Protein AF-A0A7W6ET60-F1 (afdb_monomer_lite)

pLDDT: mean 72.58, std 17.93, range [29.95, 94.44]

Radius of gyration: 29.87 Å; chains: 1; bounding box: 92×50×78 Å

Structure (mmCIF, N/CA/C/O backbone):
data_AF-A0A7W6ET60-F1
#
_entry.id   AF-A0A7W6ET60-F1
#
loop_
_atom_site.group_PDB
_atom_site.id
_atom_site.type_symbol
_atom_site.label_atom_id
_atom_site.label_alt_id
_atom_site.label_comp_id
_atom_site.label_asym_id
_atom_site.label_entity_id
_atom_site.label_seq_id
_atom_site.pdbx_PDB_ins_code
_atom_site.Cartn_x
_atom_site.Cartn_y
_atom_site.Cartn_z
_atom_site.occupancy
_atom_site.B_iso_or_equiv
_atom_site.auth_seq_id
_atom_site.auth_comp_id
_atom_site.auth_asym_id
_atom_site.auth_atom_id
_atom_site.pdbx_PDB_model_num
ATOM 1 N N . MET A 1 1 ? -54.920 -13.798 23.761 1.00 33.34 1 MET A N 1
ATOM 2 C CA . MET A 1 1 ? -53.550 -13.380 24.134 1.00 33.34 1 MET A CA 1
ATOM 3 C C . MET A 1 1 ? -52.675 -13.452 22.890 1.00 33.34 1 MET A C 1
ATOM 5 O O . MET A 1 1 ? -52.533 -14.535 22.340 1.00 33.34 1 MET A O 1
ATOM 9 N N . LYS A 1 2 ? -52.188 -12.318 22.373 1.00 33.72 2 LYS A N 1
ATOM 10 C CA . LYS A 1 2 ? -51.235 -12.271 21.251 1.00 33.72 2 LYS A CA 1
ATOM 11 C C . LYS A 1 2 ? -49.949 -11.619 21.756 1.00 33.72 2 LYS A C 1
ATOM 13 O O . LYS A 1 2 ? -50.010 -10.571 22.388 1.00 33.72 2 LYS A O 1
ATOM 18 N N . ASN A 1 3 ? -48.837 -12.309 21.525 1.00 32.47 3 ASN A N 1
ATOM 19 C CA . ASN A 1 3 ? -47.495 -11.999 22.007 1.00 32.47 3 ASN A CA 1
ATOM 20 C C . ASN A 1 3 ? -46.994 -10.638 21.513 1.00 32.47 3 ASN A C 1
ATOM 22 O O . ASN A 1 3 ? -46.926 -10.405 20.308 1.00 32.47 3 ASN A O 1
ATOM 26 N N . THR A 1 4 ? -46.543 -9.799 22.441 1.00 32.28 4 THR A N 1
ATOM 27 C CA . THR A 1 4 ? -45.711 -8.626 22.154 1.00 32.28 4 THR A CA 1
ATOM 28 C C . THR A 1 4 ? -44.251 -9.004 22.416 1.00 32.28 4 THR A C 1
ATOM 30 O O . THR A 1 4 ? -43.925 -9.341 23.556 1.00 32.28 4 THR A O 1
ATOM 33 N N . PRO A 1 5 ? -43.340 -8.970 21.428 1.00 36.00 5 PRO A N 1
ATOM 34 C CA . PRO A 1 5 ? -41.922 -9.132 21.705 1.00 36.00 5 PRO A CA 1
ATOM 35 C C . PRO A 1 5 ? -41.336 -7.794 22.175 1.00 36.00 5 PRO A C 1
ATOM 37 O O . PRO A 1 5 ? -41.114 -6.873 21.392 1.00 36.00 5 PRO A O 1
ATOM 40 N N . ILE A 1 6 ? -41.068 -7.696 23.477 1.00 38.56 6 ILE A N 1
ATOM 41 C CA . ILE A 1 6 ? -40.201 -6.667 24.059 1.00 38.56 6 ILE A CA 1
ATOM 42 C C . ILE A 1 6 ? -38.755 -7.140 23.867 1.00 38.56 6 ILE A C 1
ATOM 44 O O . ILE A 1 6 ? -38.253 -7.930 24.661 1.00 38.56 6 ILE A O 1
ATOM 48 N N . SER A 1 7 ? -38.069 -6.688 22.813 1.00 36.94 7 SER A N 1
ATOM 49 C CA . SER A 1 7 ? -36.603 -6.844 22.722 1.00 36.94 7 SER A CA 1
ATOM 50 C C . SER A 1 7 ? -35.904 -5.816 21.819 1.00 36.94 7 SER A C 1
ATOM 52 O O . SER A 1 7 ? -34.938 -6.146 21.135 1.00 36.94 7 SER A O 1
ATOM 54 N N . VAL A 1 8 ? -36.354 -4.557 21.802 1.00 35.50 8 VAL A N 1
ATOM 55 C CA . VAL A 1 8 ? -35.728 -3.503 20.965 1.00 35.50 8 VAL A CA 1
ATOM 56 C C . VAL A 1 8 ? -34.704 -2.642 21.741 1.00 35.50 8 VAL A C 1
ATOM 58 O O . VAL A 1 8 ? -34.051 -1.777 21.174 1.00 35.50 8 VAL A O 1
ATOM 61 N N . GLY A 1 9 ? -34.476 -2.892 23.036 1.00 31.16 9 GLY A N 1
ATOM 62 C CA . GLY A 1 9 ? -33.685 -1.978 23.879 1.00 31.16 9 GLY A CA 1
ATOM 63 C C . GLY A 1 9 ? -32.167 -2.203 23.960 1.00 31.16 9 GLY A C 1
ATOM 64 O O . GLY A 1 9 ? -31.445 -1.265 24.274 1.00 31.16 9 GLY A O 1
ATOM 65 N N . ILE A 1 10 ? -31.651 -3.411 23.705 1.00 35.69 10 ILE A N 1
ATOM 66 C CA . ILE A 1 10 ? -30.286 -3.769 24.165 1.00 35.69 10 ILE A CA 1
ATOM 67 C C . ILE A 1 10 ? -29.234 -3.713 23.042 1.00 35.69 10 ILE A C 1
ATOM 69 O O . ILE A 1 10 ? -28.067 -3.420 23.298 1.00 35.69 10 ILE A O 1
ATOM 73 N N . PHE A 1 11 ? -29.631 -3.879 21.777 1.00 30.00 11 PHE A N 1
ATOM 74 C CA . PHE A 1 11 ? -28.690 -3.810 20.648 1.00 30.00 11 PHE A CA 1
ATOM 75 C C . PHE A 1 11 ? -28.333 -2.380 20.207 1.00 30.00 11 PHE A C 1
ATOM 77 O O . PHE A 1 11 ? -27.298 -2.175 19.573 1.00 30.00 11 PHE A O 1
ATOM 84 N N . SER A 1 12 ? -29.131 -1.377 20.587 1.00 32.31 12 SER A N 1
ATOM 85 C CA . SER A 1 12 ? -28.867 0.025 20.230 1.00 32.31 12 SER A CA 1
ATOM 86 C C . SER A 1 12 ? -27.775 0.677 21.086 1.00 32.31 12 SER A C 1
ATOM 88 O O . SER A 1 12 ? -27.084 1.569 20.600 1.00 32.31 12 SER A O 1
ATOM 90 N N . ALA A 1 13 ? -27.554 0.211 22.320 1.00 31.27 13 ALA A N 1
ATOM 91 C CA . ALA A 1 13 ? -26.529 0.773 23.206 1.00 31.27 13 ALA A CA 1
ATOM 92 C C . ALA A 1 13 ? -25.104 0.322 22.826 1.00 31.27 13 ALA A C 1
ATOM 94 O O . ALA A 1 13 ? -24.163 1.111 22.890 1.00 31.27 13 ALA A O 1
ATOM 95 N N . ILE A 1 14 ? -24.947 -0.914 22.336 1.00 34.81 14 ILE A N 1
ATOM 96 C CA . ILE A 1 14 ? -23.643 -1.460 21.912 1.00 34.81 14 ILE A CA 1
ATOM 97 C C . ILE A 1 14 ? -23.169 -0.814 20.596 1.00 34.81 14 ILE A C 1
ATOM 99 O O . ILE A 1 14 ? -21.973 -0.656 20.372 1.00 34.81 14 ILE A O 1
ATOM 103 N N . MET A 1 15 ? -24.095 -0.348 19.750 1.00 31.62 15 MET A N 1
ATOM 104 C CA . MET A 1 15 ? -23.768 0.437 18.550 1.00 31.62 15 MET A CA 1
ATOM 105 C C . MET A 1 15 ? -23.512 1.927 18.836 1.00 31.62 15 MET A C 1
ATOM 107 O O . MET A 1 15 ? -22.982 2.630 17.975 1.00 31.62 15 MET A O 1
ATOM 111 N N . GLN A 1 16 ? -23.857 2.431 20.026 1.00 31.62 16 GLN A N 1
ATOM 112 C CA . GLN A 1 16 ? -23.600 3.825 20.407 1.00 31.62 16 GLN A CA 1
ATOM 113 C C . GLN A 1 16 ? -22.235 4.033 21.077 1.00 31.62 16 GLN A C 1
ATOM 115 O O . GLN A 1 16 ? -21.707 5.142 20.999 1.00 31.62 16 GLN A O 1
ATOM 120 N N . SER A 1 17 ? -21.596 2.996 21.632 1.00 29.95 17 SER A N 1
ATOM 121 C CA . SER A 1 17 ? -20.243 3.135 22.200 1.00 29.95 17 SER A CA 1
ATOM 122 C C . SER A 1 17 ? -19.129 3.247 21.148 1.00 29.95 17 SER A C 1
ATOM 124 O O . SER A 1 17 ? -18.005 3.592 21.494 1.00 29.95 17 SER A O 1
ATOM 126 N N . GLU A 1 18 ? -19.415 3.010 19.861 1.00 36.97 18 GLU A N 1
ATOM 127 C CA . GLU A 1 18 ? -18.487 3.335 18.761 1.00 36.97 18 GLU A CA 1
ATOM 128 C C . GLU A 1 18 ? -18.566 4.812 18.319 1.00 36.97 18 GLU A C 1
ATOM 130 O O . GLU A 1 18 ? -17.830 5.223 17.424 1.00 36.97 18 GLU A O 1
ATOM 135 N N . ARG A 1 19 ? -19.438 5.639 18.924 1.00 33.59 19 ARG A N 1
ATOM 136 C CA . ARG A 1 19 ? -19.618 7.056 18.540 1.00 33.59 19 ARG A CA 1
ATOM 137 C C . ARG A 1 19 ? -18.941 8.084 19.447 1.00 33.59 19 ARG A C 1
ATOM 139 O O . ARG A 1 19 ? -18.924 9.257 19.087 1.00 33.59 19 ARG A O 1
ATOM 146 N N . THR A 1 20 ? -18.331 7.687 20.561 1.00 34.41 20 THR A N 1
ATOM 147 C CA . THR A 1 20 ? -17.581 8.600 21.446 1.00 34.41 20 THR A CA 1
ATOM 148 C C . THR A 1 20 ? -16.083 8.341 21.359 1.00 34.41 20 THR A C 1
ATOM 150 O O . THR A 1 20 ? -15.416 7.982 22.322 1.00 34.41 20 THR A O 1
ATOM 153 N N . GLY A 1 21 ? -15.556 8.515 20.161 1.00 35.66 21 GLY A N 1
ATOM 154 C CA . GLY A 1 21 ? -14.141 8.683 19.897 1.00 35.66 21 GLY A CA 1
ATOM 155 C C . GLY A 1 21 ? -14.091 9.502 18.630 1.00 35.66 21 GLY A C 1
ATOM 156 O O . GLY A 1 21 ? -14.635 9.077 17.615 1.00 35.66 21 GLY A O 1
ATOM 157 N N . THR A 1 22 ? -13.550 10.712 18.702 1.00 39.19 22 THR A N 1
ATOM 158 C CA . THR A 1 22 ? -13.312 11.548 17.529 1.00 39.19 22 THR A CA 1
ATOM 159 C C . THR A 1 22 ? -12.656 10.680 16.459 1.00 39.19 22 THR A C 1
ATOM 161 O O . THR A 1 22 ? -11.507 10.258 16.609 1.00 39.19 22 THR A O 1
ATOM 164 N N . ASN A 1 23 ? -13.403 10.339 15.400 1.00 42.34 23 ASN A N 1
ATOM 165 C CA . ASN A 1 23 ? -12.786 9.748 14.223 1.00 42.34 23 ASN A CA 1
ATOM 166 C C . ASN A 1 23 ? -11.679 10.728 13.838 1.00 42.34 23 ASN A C 1
ATOM 168 O O . ASN A 1 23 ? -11.995 11.907 13.643 1.00 42.34 23 ASN A O 1
ATOM 172 N N . PRO A 1 24 ? -10.401 10.307 13.825 1.00 52.28 24 PRO A N 1
ATOM 173 C CA . PRO A 1 24 ? -9.322 11.225 13.523 1.00 52.28 24 PRO A CA 1
ATOM 174 C C . PRO A 1 24 ? -9.647 11.861 12.179 1.00 52.28 24 PRO A C 1
ATOM 176 O O . PRO A 1 24 ? -9.915 11.149 11.204 1.00 52.28 24 PRO A O 1
ATOM 179 N N . THR A 1 25 ? -9.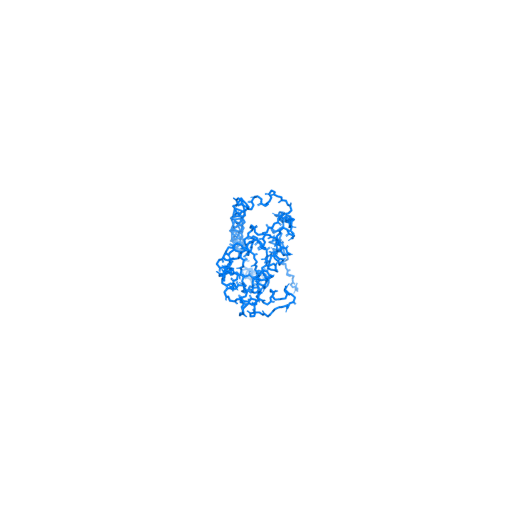705 13.194 12.157 1.00 64.56 25 THR A N 1
ATOM 180 C CA . THR A 1 25 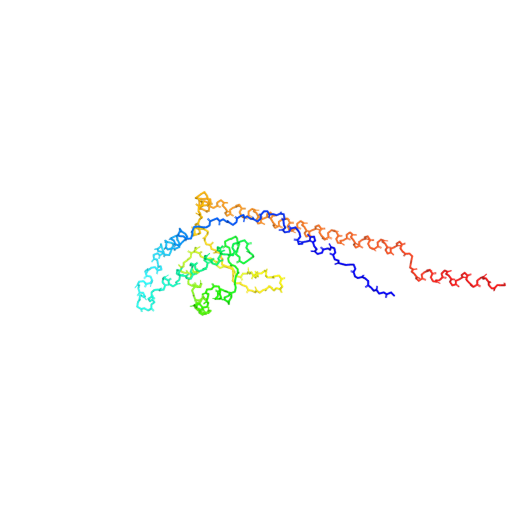? -9.942 13.953 10.933 1.00 64.56 25 THR A CA 1
ATOM 181 C C . THR A 1 25 ? -9.003 13.399 9.877 1.00 64.56 25 THR A C 1
ATOM 183 O O . THR A 1 25 ? -7.799 13.298 10.124 1.00 64.56 25 THR A O 1
ATOM 186 N N . LYS A 1 26 ? -9.559 12.965 8.738 1.00 72.69 26 LYS A N 1
ATOM 187 C CA . LYS A 1 26 ? -8.769 12.360 7.665 1.00 72.69 26 LYS A CA 1
ATOM 188 C C . LYS A 1 26 ? -7.582 13.286 7.377 1.00 72.69 26 LYS A C 1
ATOM 190 O O . LYS A 1 26 ? -7.816 14.447 7.027 1.00 72.69 26 LYS A O 1
ATOM 195 N N . PRO A 1 27 ? -6.339 12.810 7.533 1.00 77.31 27 PRO A N 1
ATOM 196 C CA . PRO A 1 27 ? -5.190 13.668 7.348 1.00 77.31 27 PRO A CA 1
ATOM 197 C C . PRO A 1 27 ? -5.130 14.104 5.882 1.00 77.31 27 PRO A C 1
ATOM 199 O O . PRO A 1 27 ? -5.519 13.374 4.963 1.00 77.31 27 PRO A O 1
ATOM 202 N N . SER A 1 28 ? -4.699 15.343 5.660 1.00 85.44 28 SER A N 1
ATOM 203 C CA . SER A 1 28 ? -4.660 15.916 4.319 1.00 85.44 28 SER A CA 1
ATOM 204 C C . SER A 1 28 ? -3.448 15.366 3.575 1.00 85.44 28 SER A C 1
ATOM 206 O O . SER A 1 28 ? -2.320 15.783 3.830 1.00 85.44 28 SER A O 1
ATOM 208 N N . PHE A 1 29 ? -3.667 14.404 2.679 1.00 88.19 29 PHE A N 1
ATOM 209 C CA . PHE A 1 29 ? -2.605 13.806 1.871 1.00 88.19 29 PHE A CA 1
ATOM 210 C C . PHE A 1 29 ? -2.155 14.743 0.745 1.00 88.19 29 PHE A C 1
ATOM 212 O O . PHE A 1 29 ? -2.963 15.425 0.106 1.00 88.19 29 PHE A O 1
ATOM 219 N N . SER A 1 30 ? -0.853 14.744 0.471 1.00 91.81 30 SER A N 1
ATOM 220 C CA . SER A 1 30 ? -0.269 15.350 -0.719 1.00 91.81 30 SER A CA 1
ATOM 221 C C . SER A 1 30 ? -0.013 14.269 -1.763 1.00 91.81 30 SER A C 1
ATOM 223 O O . SER A 1 30 ? 0.957 13.513 -1.677 1.00 91.81 30 SER A O 1
ATOM 225 N N . MET A 1 31 ? -0.888 14.194 -2.768 1.00 91.38 31 MET A N 1
ATOM 226 C CA . MET A 1 31 ? -0.809 13.168 -3.814 1.00 91.38 31 MET A CA 1
ATOM 227 C C . MET A 1 31 ? 0.489 13.271 -4.620 1.00 91.38 31 MET A C 1
ATOM 229 O O . MET A 1 31 ? 1.135 12.255 -4.861 1.00 91.38 31 MET A O 1
ATOM 233 N N . GLY A 1 32 ? 0.887 14.493 -4.994 1.00 91.19 32 GLY A N 1
ATOM 234 C CA . GLY A 1 32 ? 2.126 14.751 -5.735 1.00 91.19 32 GLY A CA 1
ATOM 235 C C . GLY A 1 32 ? 3.358 14.296 -4.955 1.00 91.19 32 GLY A C 1
ATOM 236 O O . GLY A 1 32 ? 4.071 13.408 -5.415 1.00 91.19 32 GLY A O 1
ATOM 237 N N . LYS A 1 33 ? 3.519 14.792 -3.718 1.00 92.38 33 LYS A N 1
ATOM 238 C CA . LYS A 1 33 ? 4.645 14.417 -2.844 1.00 92.38 33 LYS A CA 1
ATOM 239 C C . LYS A 1 33 ? 4.671 12.909 -2.548 1.00 92.38 33 LYS A C 1
ATOM 241 O O . LYS A 1 33 ? 5.735 12.304 -2.522 1.00 92.38 33 LYS A O 1
ATOM 246 N N . THR A 1 34 ? 3.508 12.274 -2.368 1.00 93.00 34 THR A N 1
ATOM 247 C CA . THR A 1 34 ? 3.416 10.815 -2.148 1.00 93.00 34 THR A CA 1
ATOM 248 C C . THR A 1 34 ? 3.883 10.044 -3.384 1.00 93.00 34 THR A C 1
ATOM 250 O O . THR A 1 34 ? 4.614 9.063 -3.269 1.00 93.00 34 THR A O 1
ATOM 253 N N . LYS A 1 35 ? 3.494 10.486 -4.586 1.00 93.31 35 LYS A N 1
ATOM 254 C CA . LYS A 1 35 ? 3.920 9.864 -5.846 1.00 93.31 35 LYS A CA 1
ATOM 255 C C . LYS A 1 35 ? 5.428 10.015 -6.070 1.00 93.31 35 LYS A C 1
ATOM 257 O O . LYS A 1 35 ? 6.069 9.062 -6.508 1.00 93.31 35 LYS A O 1
ATOM 262 N N . GLU A 1 36 ? 5.985 11.176 -5.740 1.00 92.75 36 GLU A N 1
ATOM 263 C CA . GLU A 1 36 ? 7.429 11.438 -5.774 1.00 92.75 36 GLU A CA 1
ATOM 264 C C . GLU A 1 36 ? 8.181 10.548 -4.782 1.00 92.75 36 GLU A C 1
ATOM 266 O O . GLU A 1 36 ? 9.115 9.857 -5.181 1.00 92.75 36 GLU A O 1
ATOM 271 N N . LYS A 1 37 ? 7.728 10.454 -3.523 1.00 91.31 37 LYS A N 1
ATOM 272 C CA . LYS A 1 37 ? 8.349 9.555 -2.539 1.00 91.31 37 LYS A CA 1
ATOM 273 C C . LYS A 1 37 ? 8.245 8.087 -2.899 1.00 91.31 37 LYS A C 1
ATOM 275 O O . LYS A 1 37 ? 9.201 7.350 -2.676 1.00 91.31 37 LYS A O 1
ATOM 280 N N . LEU A 1 38 ? 7.143 7.664 -3.509 1.00 92.31 38 LEU A N 1
ATOM 281 C CA . LEU A 1 38 ? 7.041 6.320 -4.063 1.00 92.31 38 LEU A CA 1
ATOM 282 C C . LEU A 1 38 ? 8.085 6.095 -5.167 1.00 92.31 38 LEU A C 1
A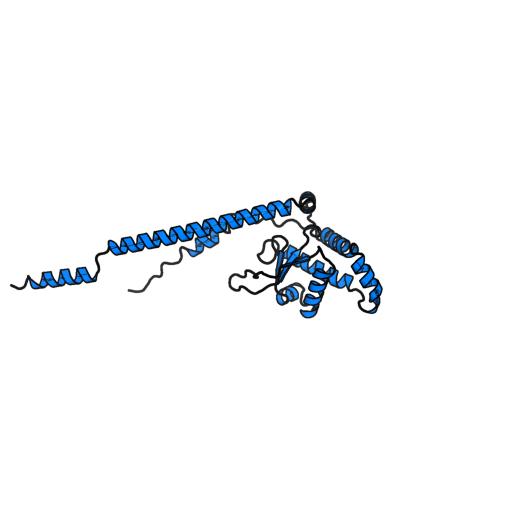TOM 284 O O . LEU A 1 38 ? 8.735 5.055 -5.184 1.00 92.31 38 LEU A O 1
ATOM 288 N N . ALA A 1 39 ? 8.269 7.056 -6.076 1.00 89.94 39 ALA A N 1
ATOM 289 C CA . ALA A 1 39 ? 9.290 6.963 -7.117 1.00 89.94 39 ALA A CA 1
ATOM 290 C C . ALA A 1 39 ? 10.705 6.903 -6.528 1.00 89.94 39 ALA A C 1
ATOM 292 O O . ALA A 1 39 ? 11.489 6.038 -6.913 1.00 89.94 39 ALA A O 1
ATOM 293 N N . GLU A 1 40 ? 11.014 7.760 -5.552 1.00 89.69 40 GLU A N 1
ATOM 294 C CA . GLU A 1 40 ? 12.291 7.723 -4.839 1.00 89.69 40 GLU A CA 1
ATOM 295 C C . GLU A 1 40 ? 12.528 6.370 -4.166 1.00 89.69 40 GLU A C 1
ATOM 297 O O . GLU A 1 40 ? 13.614 5.811 -4.296 1.00 89.69 40 GLU A O 1
ATOM 302 N N . PHE A 1 41 ? 11.524 5.827 -3.469 1.00 88.25 41 PHE A N 1
ATOM 303 C CA . PHE A 1 41 ? 11.626 4.527 -2.806 1.00 88.25 41 PHE A CA 1
ATOM 304 C C . PHE A 1 41 ? 12.027 3.435 -3.801 1.00 88.25 41 PHE A C 1
ATOM 306 O O . PHE A 1 41 ? 12.943 2.654 -3.555 1.00 88.25 41 PHE A O 1
ATOM 313 N N . PHE A 1 42 ? 11.354 3.405 -4.949 1.00 85.56 42 PHE A N 1
ATOM 314 C CA . PHE A 1 42 ? 11.604 2.419 -5.990 1.00 85.56 42 PHE A CA 1
ATOM 315 C C . PHE A 1 42 ? 12.995 2.585 -6.619 1.00 85.56 42 PHE A C 1
ATOM 317 O O . PHE A 1 42 ? 13.669 1.587 -6.871 1.00 85.56 42 PHE A O 1
ATOM 324 N N . MET A 1 43 ? 13.467 3.823 -6.793 1.00 83.56 43 MET A N 1
ATOM 325 C CA . MET A 1 43 ? 14.781 4.126 -7.372 1.00 83.56 43 MET A CA 1
ATOM 326 C C . MET A 1 43 ? 15.968 3.846 -6.440 1.00 83.56 43 MET A C 1
ATOM 328 O O . MET A 1 43 ? 17.075 3.638 -6.938 1.00 83.56 43 MET A O 1
ATOM 332 N N . ARG A 1 44 ? 15.756 3.841 -5.118 1.00 83.12 44 ARG A N 1
ATOM 333 C CA . ARG A 1 44 ? 16.804 3.596 -4.107 1.00 83.12 44 ARG A CA 1
ATOM 334 C C . ARG A 1 44 ? 17.246 2.137 -4.009 1.00 83.12 44 ARG A C 1
ATOM 336 O O . ARG A 1 44 ? 18.292 1.866 -3.435 1.00 83.12 44 ARG A O 1
ATOM 343 N N . ASN A 1 45 ? 16.459 1.197 -4.525 1.00 79.88 45 ASN A N 1
ATOM 344 C CA . ASN A 1 45 ? 16.790 -0.220 -4.440 1.00 79.88 45 ASN A CA 1
ATOM 345 C C . ASN A 1 45 ? 17.718 -0.622 -5.600 1.00 79.88 45 ASN A C 1
ATOM 347 O O . ASN A 1 45 ? 17.251 -1.000 -6.679 1.00 79.88 45 ASN A O 1
ATOM 351 N N . GLU A 1 46 ? 19.029 -0.484 -5.379 1.00 78.69 46 GLU A N 1
ATOM 352 C CA . GLU A 1 46 ? 20.067 -0.772 -6.378 1.00 78.69 46 GLU A CA 1
ATOM 353 C C . GLU A 1 46 ? 20.027 -2.224 -6.861 1.00 78.69 46 GLU A C 1
ATOM 355 O O . GLU A 1 46 ? 20.066 -2.451 -8.066 1.00 78.69 46 GLU A O 1
ATOM 360 N N . GLU A 1 47 ? 19.832 -3.196 -5.965 1.00 78.25 47 GLU A N 1
ATOM 361 C CA . GLU A 1 47 ? 19.747 -4.621 -6.323 1.00 78.25 47 GLU A CA 1
ATOM 362 C C . GLU A 1 47 ? 18.640 -4.890 -7.348 1.00 78.25 47 GLU A C 1
ATOM 364 O O . GLU A 1 47 ? 18.839 -5.575 -8.353 1.00 78.25 47 GLU A O 1
ATOM 369 N N . VAL A 1 48 ? 17.456 -4.315 -7.125 1.00 76.94 48 VAL A N 1
ATOM 370 C CA . VAL A 1 48 ? 16.326 -4.485 -8.042 1.00 76.94 48 VAL A CA 1
ATOM 371 C C . VAL A 1 48 ? 16.561 -3.757 -9.360 1.00 76.94 48 VAL A C 1
ATOM 373 O O . VAL A 1 48 ? 16.117 -4.241 -10.403 1.00 76.94 48 VAL A O 1
ATOM 376 N N . ARG A 1 49 ? 17.240 -2.607 -9.339 1.00 77.31 49 ARG A N 1
ATOM 377 C CA . ARG A 1 49 ? 17.604 -1.887 -10.565 1.00 77.31 49 ARG A CA 1
ATOM 378 C C . ARG A 1 49 ? 18.571 -2.699 -11.413 1.00 77.31 49 ARG A C 1
ATOM 380 O O . ARG A 1 49 ? 18.263 -2.917 -12.580 1.00 77.31 49 ARG A O 1
ATOM 387 N N . THR A 1 50 ? 19.639 -3.219 -10.816 1.00 80.00 50 THR A N 1
ATOM 388 C CA . THR A 1 50 ? 20.602 -4.095 -11.490 1.00 80.00 50 THR A CA 1
ATOM 389 C C . THR A 1 50 ? 19.899 -5.309 -12.092 1.00 80.00 50 THR A C 1
ATOM 391 O O . THR A 1 50 ? 20.026 -5.552 -13.289 1.00 80.00 50 THR A O 1
ATOM 394 N N . LEU A 1 51 ? 19.029 -5.982 -11.327 1.00 78.25 51 LEU A N 1
ATOM 395 C CA . LEU A 1 51 ? 18.241 -7.110 -11.835 1.00 78.25 51 LEU A CA 1
ATOM 396 C C . LEU A 1 51 ? 17.347 -6.717 -13.027 1.00 78.25 51 LEU A C 1
ATOM 398 O O . LEU A 1 51 ? 17.212 -7.476 -13.987 1.00 78.25 51 LEU A O 1
ATOM 402 N N . CYS A 1 52 ? 16.704 -5.547 -12.978 1.00 75.81 52 CYS A N 1
ATOM 403 C CA . CYS A 1 52 ? 15.877 -5.056 -14.084 1.00 75.81 52 CYS A CA 1
ATOM 404 C C . CYS A 1 52 ? 16.709 -4.717 -15.325 1.00 75.81 52 CYS A C 1
ATOM 406 O O . CYS A 1 52 ? 16.239 -4.947 -16.439 1.00 75.81 52 CYS A O 1
ATOM 408 N N . ASP A 1 53 ? 17.901 -4.155 -15.139 1.00 78.88 53 ASP A N 1
ATOM 409 C CA . ASP A 1 53 ? 18.791 -3.753 -16.225 1.00 78.88 53 ASP A CA 1
ATOM 410 C C . ASP A 1 53 ? 19.417 -4.975 -16.913 1.00 78.88 53 ASP A C 1
ATOM 412 O O . ASP A 1 53 ? 19.415 -5.049 -18.144 1.00 78.88 53 ASP A O 1
ATOM 416 N N . GLU A 1 54 ? 19.835 -5.982 -16.142 1.00 82.00 54 GLU A N 1
ATOM 417 C CA . GLU A 1 54 ? 20.325 -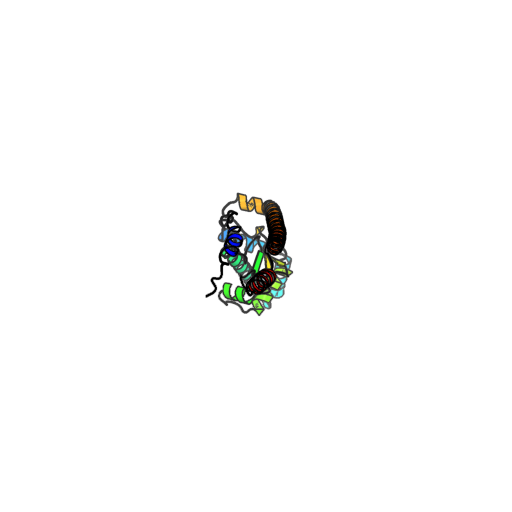7.272 -16.652 1.00 82.00 54 GLU A CA 1
ATOM 418 C C . GLU A 1 54 ? 19.245 -8.020 -17.447 1.00 82.00 54 GLU A C 1
ATOM 420 O O . GLU A 1 54 ? 19.513 -8.575 -18.513 1.00 82.00 54 GLU A O 1
ATOM 425 N N . ASN A 1 55 ? 17.993 -7.973 -16.980 1.00 77.12 55 ASN A N 1
ATOM 426 C CA . ASN A 1 55 ? 16.866 -8.683 -17.593 1.00 77.12 55 ASN A CA 1
ATOM 427 C C . ASN A 1 55 ? 15.986 -7.777 -18.475 1.00 77.12 55 ASN A C 1
ATOM 429 O O . ASN A 1 55 ? 14.827 -8.095 -18.758 1.00 77.12 55 ASN A O 1
ATOM 433 N N . LYS A 1 56 ? 16.518 -6.639 -18.937 1.00 75.44 56 LYS A N 1
ATOM 434 C CA . LYS A 1 56 ? 15.757 -5.593 -19.647 1.00 75.44 56 LYS A CA 1
ATOM 435 C C . LYS A 1 56 ? 15.066 -6.081 -20.924 1.00 75.44 56 LYS A C 1
ATOM 437 O O . LYS A 1 56 ? 14.035 -5.526 -21.304 1.00 75.44 56 LYS A O 1
ATOM 442 N N . LYS A 1 57 ? 15.626 -7.107 -21.576 1.00 75.06 57 LYS A N 1
ATOM 443 C CA . LYS A 1 57 ? 15.047 -7.746 -22.771 1.00 75.06 57 LYS A CA 1
ATOM 444 C C . LYS A 1 57 ? 13.826 -8.609 -22.445 1.00 75.06 57 LYS A C 1
ATOM 446 O O . LYS A 1 57 ? 12.879 -8.616 -23.221 1.00 75.06 57 LYS A O 1
ATOM 451 N N . GLU A 1 58 ? 13.838 -9.299 -21.308 1.00 73.38 58 GLU A N 1
ATOM 452 C CA . GLU A 1 58 ? 12.760 -10.209 -20.900 1.00 73.38 58 GLU A CA 1
ATOM 453 C C . GLU A 1 58 ? 11.632 -9.485 -20.163 1.00 73.38 58 GLU A C 1
ATOM 455 O O . GLU A 1 58 ? 10.457 -9.797 -20.354 1.00 73.38 58 GLU A O 1
ATOM 460 N N . TYR A 1 59 ? 11.970 -8.479 -19.352 1.00 67.88 59 TYR A N 1
ATOM 461 C CA . TYR A 1 59 ? 11.000 -7.754 -18.530 1.00 67.88 59 TYR A CA 1
ATOM 462 C C . TYR A 1 59 ? 11.063 -6.242 -18.761 1.00 67.88 59 TYR A C 1
ATOM 464 O O . TYR A 1 59 ? 11.343 -5.474 -17.828 1.00 67.88 59 TYR A O 1
ATOM 472 N N . PRO A 1 60 ? 10.756 -5.772 -19.984 1.00 67.44 60 PRO A N 1
ATOM 473 C CA . PRO A 1 60 ? 10.708 -4.349 -20.251 1.00 67.44 60 PRO A CA 1
ATOM 474 C C . PRO A 1 60 ? 9.660 -3.710 -19.334 1.00 67.44 60 PRO A C 1
ATOM 476 O O . PRO A 1 60 ? 8.508 -4.136 -19.279 1.00 67.44 60 PRO A O 1
ATOM 479 N N . ARG A 1 61 ? 10.058 -2.659 -18.606 1.00 76.62 61 ARG A N 1
ATOM 480 C CA . ARG A 1 61 ? 9.161 -1.832 -17.773 1.00 76.62 61 ARG A CA 1
ATOM 481 C C . ARG A 1 61 ? 8.578 -2.513 -16.525 1.00 76.62 61 ARG A C 1
ATOM 483 O O . ARG A 1 61 ? 7.634 -1.979 -15.940 1.00 76.62 61 ARG A O 1
ATOM 490 N N . MET A 1 62 ? 9.151 -3.621 -16.047 1.00 80.19 62 MET A N 1
ATOM 491 C CA . MET A 1 62 ? 8.714 -4.252 -14.787 1.00 80.19 62 MET A CA 1
ATOM 492 C C . MET A 1 62 ? 8.657 -3.251 -13.626 1.00 80.19 62 MET A C 1
ATOM 494 O O . MET A 1 62 ? 7.666 -3.204 -12.901 1.00 80.19 62 MET A O 1
ATOM 498 N N . HIS A 1 63 ? 9.679 -2.403 -13.508 1.00 80.94 63 HIS A N 1
ATOM 499 C CA . HIS A 1 63 ? 9.757 -1.363 -12.486 1.00 80.94 63 HIS A CA 1
ATOM 500 C C . HIS A 1 63 ? 8.545 -0.415 -12.515 1.00 80.94 63 HIS A C 1
ATOM 502 O O . HIS A 1 63 ? 7.906 -0.182 -11.493 1.00 80.94 63 HIS A O 1
ATOM 508 N N . GLN A 1 64 ? 8.167 0.057 -13.706 1.00 85.31 64 GLN A N 1
ATOM 509 C CA . GLN A 1 64 ? 7.041 0.976 -13.909 1.00 85.31 64 GLN A CA 1
ATOM 510 C C . GLN A 1 64 ? 5.701 0.304 -13.583 1.00 85.31 64 GLN A C 1
ATOM 512 O O . GLN A 1 64 ? 4.827 0.913 -12.969 1.00 85.31 64 GLN A O 1
ATOM 517 N N . SER A 1 65 ? 5.547 -0.970 -13.953 1.00 87.56 65 SER A N 1
ATOM 518 C CA . SER A 1 65 ? 4.340 -1.751 -13.664 1.00 87.56 65 SER A CA 1
ATOM 519 C C . SER A 1 65 ? 4.148 -1.994 -12.158 1.00 87.56 65 SER A C 1
ATOM 521 O O . SER A 1 65 ? 3.053 -1.805 -11.612 1.00 87.56 65 SER A O 1
ATOM 523 N N . LEU A 1 66 ? 5.229 -2.344 -11.452 1.00 89.50 66 LEU A N 1
ATOM 524 C CA . LEU A 1 66 ? 5.213 -2.525 -10.000 1.00 89.50 66 LEU A CA 1
ATOM 525 C C . LEU A 1 66 ? 4.984 -1.199 -9.271 1.00 89.50 66 LEU A C 1
ATOM 527 O O . LEU A 1 66 ? 4.178 -1.156 -8.344 1.00 89.50 66 LEU A O 1
ATOM 531 N N . GLN A 1 67 ? 5.608 -0.112 -9.729 1.00 90.38 67 GLN A N 1
ATOM 532 C CA . GLN A 1 67 ? 5.388 1.228 -9.184 1.00 90.38 67 GLN A CA 1
ATOM 533 C C . GLN A 1 67 ? 3.936 1.685 -9.378 1.00 90.38 67 GLN A C 1
ATOM 535 O O . GLN A 1 67 ? 3.334 2.218 -8.449 1.00 90.38 67 GLN A O 1
ATOM 540 N N . SER A 1 68 ? 3.336 1.427 -10.545 1.00 90.50 68 SER A N 1
ATOM 541 C CA . SER A 1 68 ? 1.914 1.697 -10.795 1.00 90.50 68 SER A CA 1
ATOM 542 C C . SER A 1 68 ? 1.016 0.924 -9.825 1.00 90.50 68 SER A C 1
ATOM 544 O O . SER A 1 68 ? 0.118 1.496 -9.210 1.00 90.50 68 SER A O 1
ATOM 546 N N . THR A 1 69 ? 1.312 -0.361 -9.606 1.00 91.75 69 THR A N 1
ATOM 547 C CA . THR A 1 69 ? 0.578 -1.193 -8.636 1.00 91.75 69 THR A CA 1
ATOM 548 C C . THR A 1 69 ? 0.730 -0.652 -7.212 1.00 91.75 69 THR A C 1
ATOM 550 O O . THR A 1 69 ? -0.251 -0.553 -6.477 1.00 91.75 69 THR A O 1
ATOM 553 N N . GLY A 1 70 ? 1.947 -0.256 -6.827 1.00 92.56 70 GLY A N 1
ATOM 554 C CA . GLY A 1 70 ? 2.226 0.391 -5.547 1.00 92.56 70 GLY A CA 1
ATOM 555 C C . GLY A 1 70 ? 1.433 1.686 -5.375 1.00 92.56 70 GLY A C 1
ATOM 556 O O . GLY A 1 70 ? 0.787 1.879 -4.349 1.00 92.56 70 GLY A O 1
ATOM 557 N N . TRP A 1 71 ? 1.386 2.530 -6.407 1.00 94.44 71 TRP A N 1
ATOM 558 C CA . TRP A 1 71 ? 0.589 3.754 -6.402 1.00 94.44 71 TRP A CA 1
ATOM 559 C C . TRP A 1 71 ? -0.901 3.463 -6.220 1.00 94.44 71 TRP A C 1
ATOM 561 O O . TRP A 1 71 ? -1.551 4.091 -5.389 1.00 94.44 71 TRP A O 1
ATOM 571 N N . GLN A 1 72 ? -1.446 2.479 -6.937 1.00 92.94 72 GLN A N 1
ATOM 572 C CA . GLN A 1 72 ? -2.850 2.091 -6.803 1.00 92.94 72 GLN A CA 1
ATOM 573 C C . GLN A 1 72 ? -3.180 1.548 -5.400 1.00 92.94 72 GLN A C 1
ATOM 575 O O . GLN A 1 72 ? -4.262 1.827 -4.879 1.00 92.94 72 GLN A O 1
ATOM 580 N N . LEU A 1 73 ? -2.248 0.846 -4.744 1.00 93.44 73 LEU A N 1
ATOM 581 C CA . LEU A 1 73 ? -2.391 0.447 -3.338 1.00 93.44 73 LEU A CA 1
ATOM 582 C C . LEU A 1 73 ? -2.441 1.666 -2.403 1.00 93.44 73 LEU A C 1
ATOM 584 O O . LEU A 1 73 ? -3.331 1.743 -1.554 1.00 93.44 73 LEU A O 1
ATOM 588 N N . LEU A 1 74 ? -1.546 2.643 -2.584 1.00 94.19 74 LEU A N 1
ATOM 589 C CA . LEU A 1 74 ? -1.562 3.884 -1.798 1.00 94.19 74 LEU A CA 1
ATOM 590 C C . LEU A 1 74 ? -2.857 4.677 -2.024 1.00 94.19 74 LEU A C 1
ATOM 592 O O . LEU A 1 74 ? -3.470 5.143 -1.065 1.00 94.19 74 LEU A O 1
ATOM 596 N N . MET A 1 75 ? -3.318 4.779 -3.274 1.00 92.50 75 MET A N 1
ATOM 597 C CA . MET A 1 75 ? -4.605 5.388 -3.624 1.00 92.50 75 MET A CA 1
ATOM 598 C C . MET A 1 75 ? -5.763 4.699 -2.908 1.00 92.50 75 MET A C 1
ATOM 600 O O . MET A 1 75 ? -6.609 5.369 -2.315 1.00 92.50 75 MET A O 1
ATOM 604 N N . TYR A 1 76 ? -5.797 3.363 -2.932 1.00 92.00 76 TYR A N 1
ATOM 605 C CA . TYR A 1 76 ? -6.820 2.593 -2.235 1.00 92.00 76 TYR A CA 1
ATOM 606 C C . TYR A 1 76 ? -6.833 2.916 -0.738 1.00 92.00 76 TYR A C 1
ATOM 608 O O . TYR A 1 76 ? -7.901 3.168 -0.174 1.00 92.00 76 TYR A O 1
ATOM 616 N N . TYR A 1 77 ? -5.655 2.949 -0.114 1.00 91.94 77 TYR A N 1
ATOM 617 C CA . TYR A 1 77 ? -5.506 3.270 1.299 1.00 91.94 77 TYR A CA 1
ATOM 618 C C . TYR A 1 77 ? -5.991 4.688 1.625 1.00 91.94 77 TYR A C 1
ATOM 620 O O . TYR A 1 77 ? -6.865 4.860 2.470 1.00 91.94 77 TYR A O 1
ATOM 628 N N . MET A 1 78 ? -5.508 5.701 0.902 1.00 91.00 78 MET A N 1
ATOM 629 C CA . MET A 1 78 ? -5.896 7.101 1.112 1.00 91.00 78 MET A CA 1
ATOM 630 C C . MET A 1 78 ? -7.396 7.336 0.879 1.00 91.00 78 MET A C 1
ATOM 632 O O . MET A 1 78 ? -8.023 8.123 1.593 1.00 91.00 78 MET A O 1
ATOM 636 N N . ASN A 1 79 ? -8.009 6.651 -0.089 1.00 89.88 79 ASN A N 1
ATOM 637 C CA . ASN A 1 79 ? -9.442 6.770 -0.380 1.00 89.88 79 ASN A CA 1
ATOM 638 C C . ASN A 1 79 ? -10.326 6.084 0.668 1.00 89.88 79 ASN A C 1
ATOM 640 O O . ASN A 1 79 ? -11.476 6.483 0.859 1.00 89.88 79 ASN A O 1
ATOM 644 N N . ASN A 1 80 ? -9.799 5.077 1.363 1.00 88.56 80 ASN A N 1
ATOM 645 C CA . ASN A 1 80 ? -10.527 4.317 2.376 1.00 88.56 80 ASN A CA 1
ATOM 646 C C . ASN A 1 80 ? -10.044 4.584 3.804 1.00 88.56 80 ASN A C 1
ATOM 648 O O . ASN A 1 80 ? -10.471 3.875 4.710 1.00 88.56 80 ASN A O 1
ATOM 652 N N . TRP A 1 81 ? -9.207 5.604 4.009 1.00 86.44 81 TRP A N 1
ATOM 653 C CA . TRP A 1 81 ? -8.654 5.948 5.315 1.00 86.44 81 TRP A CA 1
ATOM 654 C C . TRP A 1 81 ? -9.733 6.004 6.401 1.00 86.44 81 TRP A C 1
ATOM 656 O O . TRP A 1 81 ? -10.775 6.642 6.229 1.00 86.44 81 TRP A O 1
ATOM 666 N N . GLY A 1 82 ? -9.460 5.347 7.526 1.00 79.12 82 GLY A N 1
ATOM 667 C CA . GLY A 1 82 ? -10.345 5.293 8.688 1.00 79.12 82 GLY A CA 1
ATOM 668 C C . GLY A 1 82 ? -11.441 4.230 8.584 1.00 79.12 82 GLY A C 1
ATOM 669 O O . GLY A 1 82 ? -12.106 3.947 9.577 1.00 79.12 82 GLY A O 1
ATOM 670 N N . LYS A 1 83 ? -11.622 3.588 7.423 1.00 83.88 83 LYS A N 1
ATOM 671 C CA . LYS A 1 83 ? -12.518 2.433 7.292 1.00 83.88 83 LYS A CA 1
ATOM 672 C C . LYS A 1 83 ? -11.835 1.169 7.809 1.00 83.88 83 LYS A C 1
ATOM 674 O O . LYS A 1 83 ? -10.610 1.067 7.851 1.00 83.88 83 LYS A O 1
ATOM 679 N N . SER A 1 84 ? -12.626 0.143 8.116 1.00 80.81 84 SER A N 1
ATOM 680 C CA . SER A 1 84 ? -12.110 -1.180 8.504 1.00 80.81 84 SER A CA 1
ATOM 681 C C . SER A 1 84 ? -11.161 -1.794 7.466 1.00 80.81 84 SER A C 1
ATOM 683 O O . SER A 1 84 ? -10.280 -2.571 7.829 1.00 80.81 84 SER A O 1
ATOM 685 N N . THR A 1 85 ? -11.305 -1.417 6.192 1.00 83.81 85 THR A N 1
ATOM 686 C CA . THR A 1 85 ? -10.482 -1.896 5.077 1.00 83.81 85 THR A CA 1
ATOM 687 C C . THR A 1 85 ? -9.168 -1.133 4.885 1.00 83.81 85 THR A C 1
ATOM 689 O O . THR A 1 85 ? -8.301 -1.624 4.162 1.00 83.81 85 THR A O 1
ATOM 692 N N . ALA A 1 86 ? -9.003 0.043 5.500 1.00 86.94 86 ALA A N 1
ATOM 693 C CA . ALA A 1 86 ? -7.787 0.851 5.421 1.00 86.94 86 ALA A CA 1
ATOM 694 C C . ALA A 1 86 ? -7.616 1.713 6.685 1.00 86.94 86 ALA A C 1
ATOM 696 O O . ALA A 1 86 ? -8.173 2.808 6.803 1.00 86.94 86 ALA A O 1
ATOM 697 N N . ARG A 1 87 ? -6.838 1.207 7.645 1.00 81.94 87 ARG A N 1
ATOM 698 C CA . ARG A 1 87 ? -6.566 1.871 8.932 1.00 81.94 87 ARG A CA 1
ATOM 699 C C . ARG A 1 87 ? -5.198 1.473 9.471 1.00 81.94 87 ARG A C 1
ATOM 701 O O . ARG A 1 87 ? -4.753 0.365 9.191 1.00 81.94 87 ARG A O 1
ATOM 708 N N . ASN A 1 88 ? -4.567 2.331 10.271 1.00 80.31 88 ASN A N 1
ATOM 709 C CA . ASN A 1 88 ? -3.273 2.063 10.923 1.00 80.31 88 ASN A CA 1
ATOM 710 C C . ASN A 1 88 ? -2.190 1.589 9.933 1.00 80.31 88 ASN A C 1
ATOM 712 O O . ASN A 1 88 ? -1.477 0.619 10.187 1.00 80.31 88 ASN A O 1
ATOM 716 N N . TYR A 1 89 ? -2.148 2.209 8.753 1.00 86.62 89 TYR A N 1
ATOM 717 C CA . TYR A 1 89 ? -1.276 1.845 7.632 1.00 86.62 89 TYR A CA 1
ATOM 718 C C . TYR A 1 89 ? -1.470 0.416 7.107 1.00 86.62 89 TYR A C 1
ATOM 720 O O . TYR A 1 89 ? -0.665 -0.069 6.322 1.00 86.62 89 TYR A O 1
ATOM 728 N N . GLU A 1 90 ? -2.554 -0.263 7.485 1.00 88.56 90 GLU A N 1
ATOM 729 C CA . GLU A 1 90 ? -2.933 -1.576 6.973 1.00 88.56 90 GLU A CA 1
ATOM 730 C C . GLU A 1 90 ? -4.028 -1.440 5.907 1.00 88.56 90 GLU A C 1
ATOM 732 O O . GLU A 1 90 ? -5.077 -0.841 6.145 1.00 88.56 90 GLU A O 1
ATOM 737 N N . ILE A 1 91 ? -3.824 -2.074 4.754 1.00 90.06 91 ILE A N 1
ATOM 738 C CA . ILE A 1 91 ? -4.856 -2.379 3.760 1.00 90.06 91 ILE A CA 1
ATOM 739 C C . ILE A 1 91 ? -5.368 -3.790 4.033 1.00 90.06 91 ILE A C 1
ATOM 741 O O . ILE A 1 91 ? -4.584 -4.737 4.055 1.00 90.06 91 ILE A O 1
ATOM 745 N N . ARG A 1 92 ? -6.685 -3.950 4.176 1.00 89.06 92 ARG A N 1
ATOM 746 C CA . ARG A 1 92 ? -7.363 -5.247 4.307 1.00 89.06 92 ARG A CA 1
ATOM 747 C C . ARG A 1 92 ? -8.286 -5.448 3.119 1.00 89.06 92 ARG A C 1
ATOM 749 O O . ARG A 1 92 ? -9.282 -4.737 2.978 1.00 89.06 92 ARG A O 1
ATOM 756 N N . ILE A 1 93 ? -7.937 -6.382 2.238 1.00 87.75 93 ILE A N 1
ATOM 757 C CA . ILE A 1 93 ? -8.647 -6.560 0.968 1.00 87.75 93 ILE A CA 1
ATOM 758 C C . ILE A 1 93 ? -8.511 -7.985 0.420 1.00 87.75 93 ILE A C 1
ATOM 760 O O . ILE A 1 93 ? -7.573 -8.703 0.746 1.00 87.75 93 ILE A O 1
ATOM 764 N N . THR A 1 94 ? -9.454 -8.426 -0.410 1.00 87.88 94 THR A N 1
ATOM 765 C CA . THR A 1 94 ? -9.316 -9.648 -1.221 1.00 87.88 94 THR A CA 1
ATOM 766 C C . THR A 1 94 ? -8.778 -9.295 -2.604 1.00 87.88 94 THR A C 1
ATOM 768 O O . THR A 1 94 ? -9.033 -8.207 -3.114 1.00 87.88 94 THR A O 1
ATOM 771 N N . TYR A 1 95 ? -8.091 -10.219 -3.277 1.00 88.62 95 TYR A N 1
ATOM 772 C CA . TYR A 1 95 ? -7.600 -9.952 -4.636 1.00 88.62 95 TYR A CA 1
ATOM 773 C C . TYR A 1 95 ? -8.720 -9.573 -5.623 1.00 88.62 95 TYR A C 1
ATOM 775 O O . TYR A 1 95 ? -8.499 -8.737 -6.495 1.00 88.62 95 TYR A O 1
ATOM 783 N N . SER A 1 96 ? -9.927 -10.128 -5.464 1.00 87.12 96 SER A N 1
ATOM 784 C CA . SER A 1 96 ? -11.087 -9.787 -6.298 1.00 87.12 96 SER A CA 1
ATOM 785 C C . SER A 1 96 ? -11.544 -8.339 -6.099 1.00 87.12 96 SER A C 1
ATOM 787 O O . SER A 1 96 ? -11.799 -7.636 -7.074 1.00 87.12 96 SER A O 1
ATOM 789 N N . TYR A 1 97 ? -11.602 -7.857 -4.852 1.00 87.56 97 TYR A N 1
ATOM 790 C CA . TYR A 1 97 ? -11.938 -6.457 -4.576 1.00 87.56 97 TYR A CA 1
ATOM 791 C C . TYR A 1 97 ? -10.816 -5.501 -4.956 1.00 87.56 97 TYR A C 1
ATOM 793 O O . TYR A 1 97 ? -11.098 -4.404 -5.430 1.00 87.56 97 TYR A O 1
ATOM 801 N N . LEU A 1 98 ? -9.559 -5.922 -4.811 1.00 87.50 98 LEU A N 1
ATOM 802 C CA . LEU A 1 98 ? -8.419 -5.129 -5.252 1.00 87.50 98 LEU A CA 1
ATOM 803 C C . LEU A 1 98 ? -8.444 -4.928 -6.769 1.00 87.50 98 LEU A C 1
ATOM 805 O O . LEU A 1 98 ? -8.299 -3.805 -7.239 1.00 87.50 98 LEU A O 1
ATOM 809 N N . ARG A 1 99 ? -8.721 -5.994 -7.529 1.00 89.31 99 ARG A N 1
ATOM 810 C CA . ARG A 1 99 ? -8.906 -5.919 -8.981 1.00 89.31 99 ARG A CA 1
ATOM 811 C C . ARG A 1 99 ? -9.996 -4.921 -9.367 1.00 89.31 99 ARG A C 1
ATOM 813 O O . ARG A 1 99 ? -9.762 -4.067 -10.217 1.00 89.31 99 ARG A O 1
ATOM 820 N N . ARG A 1 100 ? -11.154 -4.989 -8.703 1.00 88.25 100 ARG A N 1
ATOM 821 C CA . ARG A 1 100 ? -12.257 -4.050 -8.939 1.00 88.25 100 ARG A CA 1
ATOM 822 C C . ARG A 1 100 ? -11.867 -2.609 -8.597 1.00 88.25 100 ARG A C 1
ATOM 824 O O . ARG A 1 100 ? -12.202 -1.699 -9.342 1.00 88.25 100 ARG A O 1
ATOM 831 N N . ALA A 1 101 ? -11.128 -2.398 -7.507 1.00 85.25 101 ALA A N 1
ATOM 832 C CA . ALA A 1 101 ? -10.626 -1.077 -7.129 1.00 85.25 101 ALA A CA 1
ATOM 833 C C . ALA A 1 101 ? -9.631 -0.503 -8.152 1.00 85.25 101 ALA A C 1
ATOM 835 O O . ALA A 1 101 ? -9.460 0.711 -8.225 1.00 85.25 101 ALA A O 1
ATOM 836 N N . PHE A 1 102 ? -8.977 -1.364 -8.936 1.00 85.75 102 PHE A N 1
ATOM 837 C CA . PHE A 1 102 ? -8.038 -0.985 -9.994 1.00 85.75 102 PHE A CA 1
ATOM 838 C C . PHE A 1 102 ? -8.720 -0.937 -11.376 1.00 85.75 102 PHE A C 1
ATOM 840 O O . PHE A 1 102 ? -8.044 -1.018 -12.402 1.00 85.75 102 PHE A O 1
ATOM 847 N N . ASN A 1 103 ? -10.055 -0.815 -11.405 1.00 82.88 103 ASN A N 1
ATOM 848 C CA . ASN A 1 103 ? -10.890 -0.760 -12.610 1.00 82.88 103 ASN A CA 1
ATOM 849 C C . ASN A 1 103 ? -10.679 -1.949 -13.560 1.00 82.88 103 ASN A C 1
ATOM 851 O O . ASN A 1 103 ? -10.636 -1.774 -14.774 1.00 82.88 103 ASN A O 1
ATOM 855 N N . ASP A 1 104 ? -10.476 -3.149 -13.005 1.00 78.81 104 ASP A N 1
ATOM 856 C CA . ASP A 1 104 ? -10.252 -4.388 -13.762 1.00 78.81 104 ASP A CA 1
ATOM 857 C C . ASP A 1 104 ? -9.061 -4.347 -14.740 1.00 78.81 104 ASP A C 1
ATOM 859 O O . ASP A 1 104 ? -8.894 -5.263 -15.546 1.00 78.81 104 ASP A O 1
ATOM 863 N N . GLY A 1 105 ? -8.173 -3.351 -14.616 1.00 73.12 105 GLY A N 1
ATOM 864 C CA . GLY A 1 105 ? -7.046 -3.125 -15.527 1.00 73.12 105 GLY A CA 1
ATOM 865 C C . GLY A 1 105 ? -5.963 -4.210 -15.501 1.00 73.12 105 GLY A C 1
ATOM 866 O O . GLY A 1 105 ? -5.041 -4.183 -16.310 1.00 73.12 105 GLY A O 1
ATOM 867 N N . CYS A 1 106 ? -6.051 -5.175 -14.583 1.00 81.19 106 CYS A N 1
ATOM 868 C CA . CYS A 1 106 ? -5.191 -6.355 -14.556 1.00 81.19 106 CYS A CA 1
ATOM 869 C C . CYS A 1 106 ? -5.926 -7.578 -13.988 1.00 81.19 106 CYS A C 1
ATOM 871 O O . CYS A 1 106 ? -6.871 -7.467 -13.203 1.00 81.19 106 CYS A O 1
ATOM 873 N N . CYS A 1 107 ? -5.503 -8.778 -14.392 1.00 88.75 107 CYS A N 1
ATOM 874 C CA . CYS A 1 107 ? -6.076 -10.015 -13.873 1.00 88.75 107 CYS A CA 1
ATOM 875 C C . CYS A 1 107 ? -5.551 -10.330 -12.459 1.00 88.75 107 CYS A C 1
ATOM 877 O O . CYS A 1 107 ? -4.498 -9.852 -12.029 1.00 88.75 107 CYS A O 1
ATOM 879 N N . ILE A 1 108 ? -6.274 -11.185 -11.727 1.00 90.75 108 ILE A N 1
ATOM 880 C CA . ILE A 1 108 ? -5.915 -11.571 -10.351 1.00 90.75 108 ILE A CA 1
ATOM 881 C C . ILE A 1 108 ? -4.523 -12.218 -10.283 1.00 90.75 108 ILE A C 1
ATOM 883 O O . ILE A 1 108 ? -3.794 -11.990 -9.319 1.00 90.75 108 ILE A O 1
ATOM 887 N N . ALA A 1 109 ? -4.139 -13.011 -11.289 1.00 89.88 109 ALA A N 1
ATOM 888 C CA . ALA A 1 109 ? -2.825 -13.650 -11.333 1.00 89.88 109 ALA A CA 1
ATOM 889 C C . ALA A 1 109 ? -1.692 -12.612 -11.390 1.00 89.88 109 ALA A C 1
ATOM 891 O O . ALA A 1 109 ? -0.735 -12.699 -10.620 1.00 89.88 109 ALA A O 1
ATOM 892 N N . THR A 1 110 ? -1.848 -11.577 -12.219 1.00 89.56 110 THR A N 1
ATOM 893 C CA . THR A 1 110 ? -0.902 -10.459 -12.304 1.00 89.56 110 THR A CA 1
ATOM 894 C C . THR A 1 110 ? -0.833 -9.684 -10.993 1.00 89.56 110 THR A C 1
ATOM 896 O O . THR A 1 110 ? 0.265 -9.419 -10.514 1.00 89.56 110 THR A O 1
ATOM 899 N N . LEU A 1 111 ? -1.971 -9.399 -10.348 1.00 90.00 111 LEU A N 1
ATOM 900 C CA . LEU A 1 111 ? -1.991 -8.740 -9.033 1.00 90.00 111 LEU A CA 1
ATOM 901 C C . LEU A 1 111 ? -1.251 -9.540 -7.965 1.00 90.00 111 LEU A C 1
ATOM 903 O O . LEU A 1 111 ? -0.455 -8.975 -7.217 1.00 90.00 111 LEU A O 1
ATOM 907 N N . LYS A 1 112 ? -1.486 -10.855 -7.904 1.00 91.25 112 LYS A N 1
ATOM 908 C CA . LYS A 1 112 ? -0.764 -11.755 -6.995 1.00 91.25 112 LYS A CA 1
ATOM 909 C C . LYS A 1 112 ? 0.737 -11.704 -7.260 1.00 91.25 112 LYS A C 1
ATOM 911 O O . LYS A 1 112 ? 1.514 -11.564 -6.321 1.00 91.25 112 LYS A O 1
ATOM 916 N N . ASN A 1 113 ? 1.140 -11.775 -8.528 1.00 90.56 113 ASN A N 1
ATOM 917 C CA . ASN A 1 113 ? 2.545 -11.692 -8.914 1.00 90.56 113 ASN A CA 1
ATOM 918 C C . ASN A 1 113 ? 3.163 -10.344 -8.512 1.00 90.56 113 ASN A C 1
ATOM 920 O O . ASN A 1 113 ? 4.224 -10.313 -7.898 1.00 90.56 113 ASN A O 1
ATOM 924 N N . HIS A 1 114 ? 2.482 -9.232 -8.792 1.00 90.88 114 HIS A N 1
ATOM 925 C CA . HIS A 1 114 ? 2.959 -7.900 -8.432 1.00 90.88 114 HIS A CA 1
ATOM 926 C C . HIS A 1 114 ? 3.084 -7.731 -6.920 1.00 90.88 114 HIS A C 1
ATOM 928 O O . HIS A 1 114 ? 4.132 -7.300 -6.454 1.00 90.88 114 HIS A O 1
ATOM 934 N N . ILE A 1 115 ? 2.072 -8.126 -6.145 1.00 90.81 115 ILE A N 1
ATOM 935 C CA . ILE A 1 115 ? 2.124 -8.066 -4.679 1.00 90.81 115 ILE A CA 1
ATOM 936 C C . ILE A 1 115 ? 3.274 -8.925 -4.143 1.00 90.81 115 ILE A C 1
ATOM 938 O O . ILE A 1 115 ? 4.036 -8.458 -3.303 1.00 90.81 115 ILE A O 1
ATOM 942 N N . ASN A 1 116 ? 3.467 -10.138 -4.665 1.00 89.75 116 ASN A N 1
ATOM 943 C CA . ASN A 1 116 ? 4.588 -10.991 -4.267 1.00 89.75 116 ASN A CA 1
ATOM 944 C C . ASN A 1 116 ? 5.949 -10.356 -4.590 1.00 89.75 116 ASN A C 1
ATOM 946 O O . ASN A 1 116 ? 6.861 -10.426 -3.767 1.00 89.75 116 ASN A O 1
ATOM 950 N N . LYS A 1 117 ? 6.093 -9.720 -5.758 1.00 88.38 117 LYS A N 1
ATOM 951 C CA . LYS A 1 117 ? 7.314 -8.991 -6.128 1.00 88.38 117 LYS A CA 1
ATOM 952 C C . LYS A 1 117 ? 7.542 -7.783 -5.225 1.00 88.38 117 LYS A C 1
ATOM 954 O O . LYS A 1 117 ? 8.650 -7.613 -4.735 1.00 88.38 117 LYS A O 1
ATOM 959 N N . LEU A 1 118 ? 6.507 -6.998 -4.931 1.00 90.19 118 LEU A N 1
ATOM 960 C CA . LEU A 1 118 ? 6.591 -5.878 -3.991 1.00 90.19 118 LEU A CA 1
ATOM 961 C C . LEU A 1 118 ? 7.042 -6.345 -2.597 1.00 90.19 118 LEU A C 1
ATOM 963 O O . LEU A 1 118 ? 7.948 -5.754 -2.027 1.00 90.19 118 LEU A O 1
ATOM 967 N N . LEU A 1 119 ? 6.489 -7.449 -2.090 1.00 89.31 119 LEU A N 1
ATOM 968 C CA . LEU A 1 119 ? 6.863 -8.018 -0.789 1.00 89.31 119 LEU A CA 1
ATOM 969 C C . LEU A 1 119 ? 8.305 -8.544 -0.740 1.00 89.31 119 LEU A C 1
ATOM 971 O O . LEU A 1 119 ? 8.966 -8.438 0.291 1.00 89.31 119 LEU A O 1
ATOM 975 N N . ARG A 1 120 ? 8.782 -9.168 -1.825 1.00 86.25 120 ARG A N 1
ATOM 976 C CA . ARG A 1 120 ? 10.092 -9.841 -1.854 1.00 86.25 120 ARG A CA 1
ATOM 977 C C . ARG A 1 120 ? 11.233 -8.917 -2.257 1.00 86.25 120 ARG A C 1
ATOM 979 O O . ARG A 1 120 ? 12.293 -8.974 -1.644 1.00 86.25 120 ARG A O 1
ATOM 986 N N . MET A 1 121 ? 11.011 -8.121 -3.298 1.00 83.62 121 MET A N 1
ATOM 987 C CA . MET A 1 121 ? 12.030 -7.298 -3.948 1.00 83.62 121 MET A CA 1
ATOM 988 C C . MET A 1 121 ? 12.077 -5.891 -3.350 1.00 83.62 121 MET A C 1
ATOM 990 O O . MET A 1 121 ? 13.153 -5.355 -3.127 1.00 83.62 121 MET A O 1
ATOM 994 N N . TYR A 1 122 ? 10.920 -5.312 -3.023 1.00 82.38 122 TYR A N 1
ATOM 995 C CA . TYR A 1 122 ? 10.802 -3.961 -2.464 1.00 82.38 122 TYR A CA 1
ATOM 996 C C . TYR A 1 122 ? 10.510 -4.018 -0.962 1.00 82.38 122 TYR A C 1
ATOM 998 O O . TYR A 1 122 ? 9.544 -3.428 -0.470 1.00 82.38 122 TYR A O 1
ATOM 1006 N N . LYS A 1 123 ? 11.351 -4.763 -0.231 1.00 79.00 123 LYS A N 1
ATOM 1007 C CA . LYS A 1 123 ? 11.250 -4.895 1.229 1.00 79.00 123 LYS A CA 1
ATOM 1008 C C . LYS A 1 123 ? 11.200 -3.510 1.873 1.00 79.00 123 LYS A C 1
ATOM 1010 O O . LYS A 1 123 ? 11.938 -2.613 1.483 1.00 79.00 123 LYS A O 1
ATOM 1015 N N . GLY A 1 124 ? 10.318 -3.347 2.851 1.00 81.44 124 GLY A N 1
ATOM 1016 C CA . GLY A 1 124 ? 10.066 -2.060 3.497 1.00 81.44 124 GLY A CA 1
ATOM 1017 C C . GLY A 1 124 ? 8.784 -1.402 2.998 1.00 81.44 124 GLY A C 1
ATOM 1018 O O . GLY A 1 124 ? 7.962 -1.068 3.836 1.00 81.44 124 GLY A O 1
ATOM 1019 N N . PHE A 1 125 ? 8.538 -1.338 1.679 1.00 87.00 125 PHE A N 1
ATOM 1020 C CA . PHE A 1 125 ? 7.371 -0.632 1.117 1.00 87.00 125 PHE A CA 1
ATOM 1021 C C . PHE A 1 125 ? 6.036 -1.204 1.595 1.00 87.00 125 PHE A C 1
ATOM 1023 O O . PHE A 1 125 ? 5.153 -0.469 2.038 1.00 87.00 125 PHE A O 1
ATOM 1030 N N . ILE A 1 126 ? 5.886 -2.525 1.481 1.00 89.12 126 ILE A N 1
ATOM 1031 C CA . ILE A 1 126 ? 4.755 -3.259 2.037 1.00 89.12 126 ILE A CA 1
ATOM 1032 C C . ILE A 1 126 ? 5.245 -4.510 2.755 1.00 89.12 126 ILE A C 1
ATOM 1034 O O . ILE A 1 126 ? 6.203 -5.158 2.333 1.00 89.12 126 ILE A O 1
ATOM 1038 N N . THR A 1 127 ? 4.551 -4.885 3.823 1.00 86.62 127 THR A N 1
ATOM 1039 C CA . THR A 1 127 ? 4.776 -6.139 4.549 1.00 86.62 127 THR A CA 1
ATOM 1040 C C . THR A 1 127 ? 3.472 -6.922 4.660 1.00 86.62 127 THR A C 1
ATOM 1042 O O . THR A 1 127 ? 2.397 -6.353 4.859 1.00 86.62 127 THR A O 1
ATOM 1045 N N . ALA A 1 128 ? 3.547 -8.241 4.472 1.00 78.94 128 ALA A N 1
ATOM 1046 C CA . ALA A 1 128 ? 2.376 -9.108 4.505 1.00 78.94 128 ALA A CA 1
ATOM 1047 C C . ALA A 1 128 ? 2.063 -9.552 5.934 1.00 78.94 128 ALA A C 1
ATOM 1049 O O . ALA A 1 128 ? 2.936 -10.004 6.672 1.00 78.94 128 ALA A O 1
ATOM 1050 N N . LYS A 1 129 ? 0.781 -9.496 6.290 1.00 72.00 129 LYS A N 1
ATOM 1051 C CA . LYS A 1 129 ? 0.221 -10.065 7.513 1.00 72.00 129 LYS A CA 1
ATOM 1052 C C . LYS A 1 129 ? -0.890 -11.033 7.098 1.00 72.00 129 LYS A C 1
ATOM 1054 O O . LYS A 1 129 ? -1.885 -10.654 6.489 1.00 72.00 129 LYS A O 1
ATOM 1059 N N . HIS A 1 130 ? -0.689 -12.323 7.359 1.00 61.03 130 HIS A N 1
ATOM 1060 C CA . HIS A 1 130 ? -1.498 -13.392 6.753 1.00 61.03 130 HIS A CA 1
ATOM 1061 C C . HIS A 1 130 ? -2.789 -13.741 7.509 1.00 61.03 130 HIS A C 1
ATOM 1063 O O . HIS A 1 130 ? -3.534 -14.614 7.072 1.00 61.03 130 HIS A O 1
ATOM 1069 N N . ARG A 1 131 ? -3.079 -13.081 8.637 1.00 59.06 131 ARG A N 1
ATOM 1070 C CA . ARG A 1 131 ? -4.291 -13.337 9.428 1.00 59.06 131 ARG A CA 1
ATOM 1071 C C . ARG A 1 131 ? -5.102 -12.058 9.588 1.00 59.06 131 ARG A C 1
ATOM 1073 O O . ARG A 1 131 ? -4.690 -11.136 10.291 1.00 59.06 131 ARG A O 1
ATOM 1080 N N . GLY A 1 132 ? -6.261 -12.019 8.938 1.00 60.50 132 GLY A N 1
ATOM 1081 C CA . GLY A 1 132 ? -7.219 -10.930 9.061 1.00 60.50 132 GLY A CA 1
ATOM 1082 C C . GLY A 1 132 ? -8.550 -11.253 8.392 1.00 60.50 132 GLY A C 1
ATOM 1083 O O . GLY A 1 132 ? -8.598 -11.878 7.333 1.00 60.50 132 GLY A O 1
ATOM 1084 N N . GLY A 1 133 ? -9.629 -10.800 9.019 1.00 65.06 133 GLY A N 1
ATOM 1085 C CA . GLY A 1 133 ? -10.937 -10.682 8.393 1.00 65.06 133 GLY A CA 1
ATOM 1086 C C . GLY A 1 133 ? -11.105 -9.310 7.757 1.00 65.06 133 GLY A C 1
ATOM 1087 O O . GLY A 1 133 ? -10.588 -8.315 8.279 1.00 65.06 133 GLY A O 1
ATOM 1088 N N . LEU A 1 134 ? -11.877 -9.249 6.673 1.00 64.69 134 LEU A N 1
ATOM 1089 C CA . LEU A 1 134 ? -12.341 -7.986 6.088 1.00 64.69 134 LEU A CA 1
ATOM 1090 C C . LEU A 1 134 ? -13.208 -7.164 7.064 1.00 64.69 134 LEU A C 1
ATOM 1092 O O . LEU A 1 134 ? -13.383 -5.967 6.854 1.00 64.69 134 LEU A O 1
ATOM 1096 N N . GLY A 1 135 ? -13.722 -7.786 8.136 1.00 57.69 135 GLY A N 1
ATOM 1097 C CA . GLY A 1 135 ? -14.543 -7.110 9.143 1.00 57.69 135 GLY A CA 1
ATOM 1098 C C . GLY A 1 135 ? -15.817 -6.514 8.545 1.00 57.69 135 GLY A C 1
ATOM 1099 O O . GLY A 1 135 ? -16.252 -5.446 8.969 1.00 57.69 135 GLY A O 1
ATOM 1100 N N . LEU A 1 136 ? -16.368 -7.160 7.512 1.00 61.03 136 LEU A N 1
ATOM 1101 C CA . LEU A 1 136 ? -17.687 -6.828 6.983 1.00 61.03 136 LEU A CA 1
ATOM 1102 C C . LEU A 1 136 ? -18.724 -7.286 8.006 1.00 61.03 136 LEU A C 1
ATOM 1104 O O . LEU A 1 136 ? -18.541 -8.339 8.617 1.00 61.03 136 LEU A O 1
ATOM 1108 N N . LYS A 1 137 ? -19.789 -6.494 8.186 1.00 53.91 137 LYS A N 1
ATOM 1109 C CA . LYS A 1 137 ? -20.783 -6.678 9.257 1.00 53.91 137 LYS A CA 1
ATOM 1110 C C . LYS A 1 137 ? -21.351 -8.103 9.339 1.00 53.91 137 LYS A C 1
ATOM 1112 O O . LYS A 1 137 ? -21.644 -8.544 10.441 1.00 53.91 137 LYS A O 1
ATOM 1117 N N . ASP A 1 138 ? -21.370 -8.834 8.220 1.00 52.12 138 ASP A N 1
ATOM 1118 C CA . ASP A 1 138 ? -22.028 -10.142 8.125 1.00 52.12 138 ASP A CA 1
ATOM 1119 C C . ASP A 1 138 ? -21.137 -11.264 7.552 1.00 52.12 138 ASP A C 1
ATOM 1121 O O . ASP A 1 138 ? -21.594 -12.393 7.386 1.00 52.12 138 ASP A O 1
ATOM 1125 N N . GLN A 1 139 ? -19.865 -10.991 7.224 1.00 55.66 139 GLN A N 1
ATOM 1126 C CA . GLN A 1 139 ? -18.968 -11.987 6.617 1.00 55.66 139 GLN A CA 1
ATOM 1127 C C . GLN A 1 139 ? -17.512 -11.812 7.054 1.00 55.66 139 GLN A C 1
ATOM 1129 O O . GLN A 1 139 ? -16.850 -10.816 6.744 1.00 55.66 139 GLN A O 1
ATOM 1134 N N . ASN A 1 140 ? -16.968 -12.839 7.712 1.00 63.00 140 ASN A N 1
ATOM 1135 C CA . ASN A 1 140 ? -15.545 -12.922 8.026 1.00 63.00 140 ASN A CA 1
ATOM 1136 C C . ASN A 1 140 ? -14.764 -13.548 6.859 1.00 63.00 140 ASN A C 1
ATOM 1138 O O . ASN A 1 140 ? -14.208 -14.639 6.965 1.00 63.00 140 ASN A O 1
ATOM 1142 N N . THR A 1 141 ? -14.759 -12.869 5.713 1.00 72.50 141 THR A N 1
ATOM 1143 C CA . THR A 1 141 ? -14.023 -13.325 4.530 1.00 72.50 141 THR A CA 1
ATOM 1144 C C . THR A 1 141 ? -12.525 -13.162 4.761 1.00 72.50 141 THR A C 1
ATOM 1146 O O . THR A 1 141 ? -12.057 -12.062 5.083 1.00 72.50 141 THR A O 1
ATOM 1149 N N . ALA A 1 142 ? -11.773 -14.250 4.568 1.00 77.31 142 ALA A N 1
ATOM 1150 C CA . ALA A 1 142 ? -10.317 -14.228 4.619 1.00 77.31 142 ALA A CA 1
ATOM 1151 C C . ALA A 1 142 ? -9.775 -13.198 3.619 1.00 77.31 142 ALA A C 1
ATOM 1153 O O . ALA A 1 142 ? -10.164 -13.169 2.449 1.00 77.31 142 ALA A O 1
ATOM 1154 N N . CYS A 1 143 ? -8.879 -12.335 4.086 1.00 83.94 143 CYS A N 1
ATOM 1155 C CA . CYS A 1 143 ? -8.309 -11.267 3.280 1.00 83.94 143 CYS A CA 1
ATOM 1156 C C . CYS A 1 143 ? -6.792 -11.224 3.425 1.00 83.94 143 CYS A C 1
ATOM 1158 O O . CYS A 1 143 ? -6.227 -11.757 4.382 1.00 83.94 143 CYS A O 1
ATOM 1160 N N . ILE A 1 144 ? -6.132 -10.582 2.464 1.00 86.69 144 ILE A N 1
ATOM 1161 C CA . ILE A 1 144 ? -4.737 -10.202 2.640 1.00 86.69 144 ILE A CA 1
ATOM 1162 C C . ILE A 1 144 ? -4.695 -8.914 3.459 1.00 86.69 144 ILE A C 1
ATOM 1164 O O . ILE A 1 144 ? -5.483 -7.993 3.224 1.00 86.69 144 ILE A O 1
ATOM 1168 N N . VAL A 1 145 ? -3.776 -8.861 4.421 1.00 89.00 145 VAL A N 1
ATOM 1169 C CA . VAL A 1 145 ? -3.469 -7.640 5.161 1.00 89.00 145 VAL A CA 1
ATOM 1170 C C . VAL A 1 145 ? -2.081 -7.181 4.736 1.00 89.00 145 VAL A C 1
ATOM 1172 O O . VAL A 1 145 ? -1.102 -7.905 4.910 1.00 89.00 145 VAL A O 1
ATOM 1175 N N . LEU A 1 146 ? -2.005 -5.998 4.136 1.00 90.88 146 LEU A N 1
ATOM 1176 C CA . LEU A 1 146 ? -0.761 -5.382 3.681 1.00 90.88 146 LEU A CA 1
ATOM 1177 C C . LEU A 1 146 ? -0.491 -4.156 4.545 1.00 90.88 146 LEU A C 1
ATOM 1179 O O . LEU A 1 146 ? -1.296 -3.228 4.542 1.00 90.88 146 LEU A O 1
ATOM 1183 N N . LYS A 1 147 ? 0.618 -4.143 5.281 1.00 90.62 147 LYS A N 1
ATOM 1184 C CA . LYS A 1 147 ? 1.057 -2.967 6.035 1.00 90.62 147 LYS A CA 1
ATOM 1185 C C . LYS A 1 147 ? 1.986 -2.133 5.159 1.00 90.62 147 LYS A C 1
ATOM 1187 O O . LYS A 1 147 ? 3.008 -2.644 4.712 1.00 90.62 147 LYS A O 1
ATOM 1192 N N . ILE A 1 148 ? 1.594 -0.891 4.908 1.00 91.50 148 ILE A N 1
ATOM 1193 C CA . ILE A 1 148 ? 2.308 0.106 4.108 1.00 91.50 148 ILE A CA 1
ATOM 1194 C C . ILE A 1 148 ? 3.382 0.770 4.971 1.00 91.50 148 ILE A C 1
ATOM 1196 O O . ILE A 1 148 ? 3.157 1.012 6.159 1.00 91.50 148 ILE A O 1
ATOM 1200 N N . ASP A 1 149 ? 4.516 1.105 4.363 1.00 89.00 149 ASP A N 1
ATOM 1201 C CA . ASP A 1 149 ? 5.486 2.035 4.934 1.00 89.00 149 ASP A CA 1
ATOM 1202 C C . ASP A 1 149 ? 4.883 3.447 5.054 1.00 89.00 149 ASP A C 1
ATOM 1204 O O . ASP A 1 149 ? 4.623 4.101 4.033 1.00 89.00 149 ASP A O 1
ATOM 1208 N N . PRO A 1 150 ? 4.661 3.959 6.275 1.00 86.38 150 PRO A N 1
ATOM 1209 C CA . PRO A 1 150 ? 4.070 5.275 6.455 1.00 86.38 150 PRO A CA 1
ATOM 1210 C C . PRO A 1 150 ? 4.971 6.398 5.922 1.00 86.38 150 PRO A C 1
ATOM 1212 O O . PRO A 1 150 ? 4.451 7.454 5.580 1.00 86.38 150 PRO A O 1
ATOM 1215 N N . THR A 1 151 ? 6.285 6.186 5.771 1.00 86.94 151 THR A N 1
ATOM 1216 C CA . THR A 1 151 ? 7.212 7.213 5.259 1.00 86.94 151 THR A CA 1
ATOM 1217 C C . THR A 1 151 ? 6.995 7.535 3.779 1.00 86.94 151 THR A C 1
ATOM 1219 O O . THR A 1 151 ? 7.333 8.627 3.316 1.00 86.94 151 THR A O 1
ATOM 1222 N N . VAL A 1 152 ? 6.382 6.615 3.028 1.00 90.31 152 VAL A N 1
ATOM 1223 C CA . VAL A 1 152 ? 6.031 6.835 1.620 1.00 90.31 152 VAL A CA 1
ATOM 1224 C C . VAL A 1 152 ? 4.776 7.706 1.496 1.00 90.31 152 VAL A C 1
ATOM 1226 O O . VAL A 1 152 ? 4.625 8.425 0.508 1.00 90.31 152 VAL A O 1
ATOM 1229 N N . LEU A 1 153 ? 3.894 7.698 2.502 1.00 89.50 153 LEU A N 1
ATOM 1230 C CA . LEU A 1 153 ? 2.716 8.563 2.555 1.00 89.50 153 LEU A CA 1
ATOM 1231 C C . LEU A 1 153 ? 3.129 9.978 2.958 1.00 89.50 153 LEU A C 1
ATOM 1233 O O . LEU A 1 153 ? 3.671 10.194 4.036 1.00 89.50 153 LEU A O 1
ATOM 1237 N N . GLN A 1 154 ? 2.847 10.949 2.092 1.00 91.00 154 GLN A N 1
ATOM 1238 C CA . GLN A 1 154 ? 3.178 12.345 2.348 1.00 91.00 154 GLN A CA 1
ATOM 1239 C C . GLN A 1 154 ? 1.917 13.147 2.641 1.00 91.00 154 GLN A C 1
ATOM 1241 O O . GLN A 1 154 ? 0.929 13.117 1.900 1.00 91.00 154 GLN A O 1
ATOM 1246 N N . PHE A 1 155 ? 1.979 13.915 3.714 1.00 88.38 155 PHE A N 1
ATOM 1247 C CA . PHE A 1 155 ? 0.929 14.790 4.199 1.00 88.38 155 PHE A CA 1
ATOM 1248 C C . PHE A 1 155 ? 1.215 16.230 3.770 1.00 88.38 155 PHE A C 1
ATOM 1250 O O . PHE A 1 155 ? 2.363 16.620 3.540 1.00 88.38 155 PHE A O 1
ATOM 1257 N N . LYS A 1 156 ? 0.162 17.037 3.621 1.00 87.38 156 LYS A N 1
ATOM 1258 C CA . LYS A 1 156 ? 0.306 18.478 3.371 1.00 87.38 156 LYS A CA 1
ATOM 1259 C C . LYS A 1 156 ? 0.907 19.195 4.577 1.00 87.38 156 LYS A C 1
ATOM 1261 O O . LYS A 1 156 ? 1.614 20.175 4.392 1.00 87.38 156 LYS A O 1
ATOM 1266 N N . ASP A 1 157 ? 0.627 18.693 5.776 1.00 85.56 157 ASP A N 1
ATOM 1267 C CA . ASP A 1 157 ? 1.233 19.171 7.013 1.00 85.56 157 ASP A CA 1
ATOM 1268 C C . ASP A 1 157 ? 2.619 18.543 7.206 1.00 85.56 157 ASP A C 1
ATOM 1270 O O . ASP A 1 157 ? 2.761 17.327 7.351 1.00 85.56 157 ASP A O 1
ATOM 1274 N N . GLU A 1 158 ? 3.647 19.384 7.208 1.00 83.25 158 GLU A N 1
ATOM 1275 C CA . GLU A 1 158 ? 5.040 18.964 7.356 1.00 83.25 158 GLU A CA 1
ATOM 1276 C C . GLU A 1 158 ? 5.355 18.446 8.759 1.00 83.25 158 GLU A C 1
ATOM 1278 O O . GLU A 1 158 ? 6.179 17.544 8.899 1.00 83.25 158 GLU A O 1
ATOM 1283 N N . ARG A 1 159 ? 4.640 18.919 9.787 1.00 81.12 159 ARG A N 1
ATOM 1284 C CA . ARG A 1 159 ? 4.796 18.409 11.158 1.00 81.12 159 ARG A CA 1
ATOM 1285 C C . ARG A 1 159 ? 4.370 16.949 11.248 1.00 81.12 159 ARG A C 1
ATOM 1287 O O . ARG A 1 159 ? 5.009 16.161 11.938 1.00 81.12 159 ARG A O 1
ATOM 1294 N N . HIS A 1 160 ? 3.325 16.580 10.507 1.00 80.94 160 HIS A N 1
ATOM 1295 C CA . HIS A 1 160 ? 2.864 15.199 10.424 1.00 80.94 160 HIS A CA 1
ATOM 1296 C C . HIS A 1 160 ? 3.900 14.311 9.724 1.00 80.94 160 HIS A C 1
ATOM 1298 O O . HIS A 1 160 ? 4.201 13.224 10.211 1.00 80.94 160 HIS A O 1
ATOM 1304 N N . ASN A 1 161 ? 4.492 14.786 8.621 1.00 82.12 161 ASN A N 1
ATOM 1305 C CA . ASN A 1 161 ? 5.568 14.063 7.933 1.00 82.12 161 ASN A CA 1
ATOM 1306 C C . ASN A 1 161 ? 6.765 13.819 8.864 1.00 82.12 161 ASN A C 1
ATOM 1308 O O . ASN A 1 161 ? 7.302 12.712 8.903 1.00 82.12 161 ASN A O 1
ATOM 1312 N N . GLU A 1 162 ? 7.155 14.831 9.641 1.00 80.75 162 GLU A N 1
ATOM 1313 C CA . GLU A 1 162 ? 8.259 14.719 10.592 1.00 80.75 162 GLU A CA 1
ATOM 1314 C C . GLU A 1 162 ? 7.942 13.733 11.722 1.00 80.75 162 GLU A C 1
ATOM 1316 O O . GLU A 1 162 ? 8.750 12.853 12.007 1.00 80.75 162 GLU A O 1
ATOM 1321 N N . ALA A 1 163 ? 6.736 13.800 12.295 1.00 78.62 163 ALA A N 1
ATOM 1322 C CA . ALA A 1 163 ? 6.275 12.872 13.329 1.00 78.62 163 ALA A CA 1
ATOM 1323 C C . ALA A 1 163 ? 6.232 11.407 12.850 1.00 78.62 163 ALA A C 1
ATOM 1325 O O . ALA A 1 163 ? 6.535 10.491 13.623 1.00 78.62 163 ALA A O 1
ATOM 1326 N N . VAL A 1 164 ? 5.883 11.168 11.578 1.00 82.62 164 VAL A N 1
ATOM 1327 C CA . VAL A 1 164 ? 5.968 9.836 10.956 1.00 82.62 164 VAL A CA 1
ATOM 1328 C C . VAL A 1 164 ? 7.424 9.396 10.835 1.00 82.62 164 VAL A C 1
ATOM 1330 O O . VAL A 1 164 ? 7.750 8.267 11.201 1.00 82.62 164 VAL A O 1
ATOM 1333 N N . ARG A 1 165 ? 8.306 10.283 10.358 1.00 81.19 165 ARG A N 1
ATOM 1334 C CA . ARG A 1 165 ? 9.730 9.996 10.136 1.00 81.19 165 ARG A CA 1
ATOM 1335 C C . ARG A 1 165 ? 10.446 9.567 11.415 1.00 81.19 165 ARG A C 1
ATOM 1337 O O . ARG A 1 165 ? 11.200 8.601 11.394 1.00 81.19 165 ARG A O 1
ATOM 1344 N N . ILE A 1 166 ? 10.192 10.262 12.520 1.00 78.12 166 ILE A N 1
ATOM 1345 C CA . ILE A 1 166 ? 10.789 9.969 13.834 1.00 78.12 166 ILE A CA 1
ATOM 1346 C C . ILE A 1 166 ? 10.055 8.856 14.600 1.00 78.12 166 ILE A C 1
ATOM 1348 O O . ILE A 1 166 ? 10.407 8.551 15.737 1.00 78.12 166 ILE A O 1
ATOM 1352 N N . GLY A 1 167 ? 9.021 8.250 14.006 1.00 72.88 167 GLY A N 1
ATOM 1353 C CA . GLY A 1 167 ? 8.279 7.132 14.593 1.00 72.88 167 GLY A CA 1
ATOM 1354 C C . GLY A 1 167 ? 7.330 7.503 15.739 1.00 72.88 167 GLY A C 1
ATOM 1355 O O . GLY A 1 167 ? 6.721 6.609 16.331 1.00 72.88 167 GLY A O 1
ATOM 1356 N N . GLN A 1 168 ? 7.147 8.794 16.038 1.00 69.75 168 GLN A N 1
ATOM 1357 C CA . GLN A 1 168 ? 6.266 9.267 17.114 1.00 69.75 168 GLN A CA 1
ATOM 1358 C C . GLN A 1 168 ? 4.812 8.828 16.900 1.00 69.75 168 GLN A C 1
ATOM 1360 O O . GLN A 1 168 ? 4.189 8.309 17.827 1.00 69.75 168 GLN A O 1
ATOM 1365 N N . LEU A 1 169 ? 4.309 8.921 15.664 1.00 67.19 169 LEU A N 1
ATOM 1366 C CA . LEU A 1 169 ? 2.955 8.471 15.319 1.00 67.19 169 LEU A CA 1
ATOM 1367 C C . LEU A 1 169 ? 2.770 6.960 15.514 1.00 67.19 169 LEU A C 1
ATOM 1369 O O . LEU A 1 169 ? 1.744 6.540 16.035 1.00 67.19 169 LEU A O 1
ATOM 1373 N N . SER A 1 170 ? 3.777 6.137 15.201 1.00 59.56 170 SER A N 1
ATOM 1374 C CA . SER A 1 170 ? 3.686 4.684 15.416 1.00 59.56 170 SER A CA 1
ATOM 1375 C C . SER A 1 170 ? 3.618 4.319 16.902 1.00 59.56 170 SER A C 1
ATOM 1377 O O . SER A 1 170 ? 2.944 3.355 17.263 1.00 59.56 170 SER A O 1
ATOM 1379 N N . ALA A 1 171 ? 4.321 5.056 17.767 1.00 60.62 171 ALA A N 1
ATOM 1380 C CA . ALA A 1 171 ? 4.303 4.829 19.211 1.00 60.62 171 ALA A CA 1
ATOM 1381 C C . ALA A 1 171 ? 2.998 5.316 19.861 1.00 60.62 171 ALA A C 1
ATOM 1383 O O . ALA A 1 171 ? 2.528 4.741 20.844 1.00 60.62 171 ALA A O 1
ATOM 1384 N N . GLU A 1 172 ? 2.411 6.387 19.336 1.00 60.72 172 GLU A N 1
ATOM 1385 C CA . GLU A 1 172 ? 1.130 6.917 19.800 1.00 60.72 172 GLU A CA 1
ATOM 1386 C C . GLU A 1 172 ? -0.053 6.064 19.318 1.00 60.72 172 GLU A C 1
ATOM 1388 O O . GLU A 1 172 ? -0.946 5.740 20.101 1.00 60.72 172 GLU A O 1
ATOM 1393 N N . GLU A 1 173 ? -0.015 5.587 18.074 1.00 66.25 173 GLU A N 1
ATOM 1394 C CA . GLU A 1 173 ? -0.975 4.615 17.544 1.00 66.25 173 GLU A CA 1
ATOM 1395 C C . GLU A 1 173 ? -0.931 3.288 18.308 1.00 66.25 173 GLU A C 1
ATOM 1397 O O . GLU A 1 173 ? -1.985 2.747 18.646 1.00 66.25 173 GLU A O 1
ATOM 1402 N N . ALA A 1 174 ? 0.262 2.778 18.639 1.00 63.00 174 ALA A N 1
ATOM 1403 C CA . ALA A 1 174 ? 0.408 1.570 19.452 1.00 63.00 174 ALA A CA 1
ATOM 1404 C C . ALA A 1 174 ? -0.252 1.731 20.833 1.00 63.00 174 ALA A C 1
ATOM 1406 O O . ALA A 1 174 ? -1.021 0.865 21.253 1.00 63.00 174 ALA A O 1
ATOM 1407 N N . ARG A 1 175 ? -0.031 2.877 21.492 1.00 69.06 175 ARG A N 1
ATOM 1408 C CA . ARG A 1 175 ? -0.665 3.218 22.775 1.00 69.06 175 ARG A CA 1
ATOM 1409 C C . ARG A 1 175 ? -2.186 3.348 22.663 1.00 69.06 175 ARG A C 1
ATOM 1411 O O . ARG A 1 175 ? -2.901 2.860 23.537 1.00 69.06 175 ARG A O 1
ATOM 1418 N N . ARG A 1 176 ? -2.709 3.942 21.582 1.00 70.19 176 ARG A N 1
ATOM 1419 C CA . ARG A 1 176 ? -4.165 3.994 21.339 1.00 70.19 176 ARG A CA 1
ATOM 1420 C C . ARG A 1 176 ? -4.761 2.604 21.158 1.00 70.19 176 ARG A C 1
ATOM 1422 O O . ARG A 1 176 ? -5.799 2.323 21.749 1.00 70.19 176 ARG A O 1
ATOM 1429 N N . ILE A 1 177 ? -4.113 1.730 20.385 1.00 68.00 177 ILE A N 1
ATOM 1430 C CA . ILE A 1 177 ? -4.578 0.347 20.198 1.00 68.00 177 ILE A CA 1
ATOM 1431 C C . ILE A 1 177 ? -4.632 -0.373 21.547 1.00 68.00 177 ILE A C 1
ATOM 1433 O O . ILE A 1 177 ? -5.635 -1.012 21.852 1.00 68.00 177 ILE A O 1
ATOM 1437 N N . GLU A 1 178 ? -3.606 -0.238 22.382 1.00 70.81 178 GLU A N 1
ATOM 1438 C CA . GLU A 1 178 ? -3.586 -0.829 23.721 1.00 70.81 178 GLU A CA 1
ATOM 1439 C C . GLU A 1 178 ? -4.758 -0.326 24.584 1.00 70.81 178 GLU A C 1
ATOM 1441 O O . GLU A 1 178 ? -5.508 -1.132 25.138 1.00 70.81 178 GLU A O 1
ATOM 1446 N N . GLN A 1 179 ? -5.012 0.985 24.605 1.00 71.75 179 GLN A N 1
ATOM 1447 C CA . GLN A 1 179 ? -6.147 1.580 25.324 1.00 71.75 179 GLN A CA 1
ATOM 1448 C C . GLN A 1 179 ? -7.518 1.137 24.779 1.00 71.75 179 GLN A C 1
ATOM 1450 O O . GLN A 1 179 ? -8.434 0.837 25.552 1.00 71.75 179 GLN A O 1
ATOM 1455 N N . GLU A 1 180 ? -7.684 1.049 23.458 1.00 69.50 180 GLU A N 1
ATOM 1456 C CA . GLU A 1 180 ? -8.901 0.514 22.829 1.00 69.50 180 GLU A CA 1
ATOM 1457 C C . GLU A 1 180 ? -9.116 -0.968 23.164 1.00 69.50 180 GLU A C 1
ATOM 1459 O O . GLU A 1 180 ? -10.246 -1.425 23.337 1.00 69.50 180 GLU A O 1
ATOM 1464 N N . THR A 1 181 ? -8.035 -1.738 23.272 1.00 70.69 181 THR A N 1
ATOM 1465 C CA . THR A 1 181 ? -8.105 -3.163 23.611 1.00 70.69 181 THR A CA 1
ATOM 1466 C C . THR A 1 181 ? -8.501 -3.342 25.076 1.00 70.69 181 THR A C 1
ATOM 1468 O O . THR A 1 181 ? -9.398 -4.128 25.383 1.00 70.69 181 THR A O 1
ATOM 1471 N N . LEU A 1 182 ? -7.909 -2.548 25.972 1.00 73.31 182 LEU A N 1
ATOM 1472 C CA . LEU A 1 182 ? -8.231 -2.533 27.399 1.00 73.31 182 LEU A CA 1
ATOM 1473 C C . LEU A 1 182 ? -9.673 -2.079 27.665 1.00 73.31 182 LEU A C 1
ATOM 1475 O O . LEU A 1 182 ? -10.368 -2.676 28.486 1.00 73.31 182 LEU A O 1
ATOM 1479 N N . SER A 1 183 ? -10.158 -1.053 26.963 1.00 69.31 183 SER A N 1
ATOM 1480 C CA . SER A 1 183 ? -11.551 -0.594 27.093 1.00 69.31 183 SER A CA 1
ATOM 1481 C C . SER A 1 183 ? -12.557 -1.641 26.602 1.00 69.31 183 SER A C 1
ATOM 1483 O O . SER A 1 183 ? -13.547 -1.893 27.291 1.00 69.31 183 SER A O 1
ATOM 1485 N N . LYS A 1 184 ? -12.279 -2.334 25.488 1.00 70.69 184 LYS A N 1
ATOM 1486 C CA . LYS A 1 184 ? -13.101 -3.463 25.008 1.00 70.69 184 LYS A CA 1
ATOM 1487 C C . LYS A 1 184 ? -13.114 -4.639 25.986 1.00 70.69 184 LYS A C 1
ATOM 1489 O O . LYS A 1 184 ? -14.174 -5.212 26.224 1.00 70.69 184 LYS A O 1
ATOM 1494 N N . GLN A 1 185 ? -11.971 -4.976 26.587 1.00 67.25 185 GLN A N 1
ATOM 1495 C CA . GLN A 1 185 ? -11.890 -6.016 27.620 1.00 67.25 185 GLN A CA 1
ATOM 1496 C C . GLN A 1 185 ? -12.695 -5.645 28.872 1.00 67.25 185 GLN A C 1
ATOM 1498 O O . GLN A 1 185 ? -13.431 -6.480 29.397 1.00 67.25 185 GLN A O 1
ATOM 1503 N N . ARG A 1 186 ? -12.622 -4.385 29.321 1.00 69.19 186 ARG A N 1
ATOM 1504 C CA . ARG A 1 186 ? -13.426 -3.887 30.451 1.00 69.19 186 ARG A CA 1
ATOM 1505 C C . ARG A 1 186 ? -14.926 -3.928 30.153 1.00 69.19 186 ARG A C 1
ATOM 1507 O O . ARG A 1 186 ? -15.690 -4.374 31.004 1.00 69.19 186 ARG A O 1
ATOM 1514 N N . ALA A 1 187 ? -15.340 -3.539 28.946 1.00 67.81 187 ALA A N 1
ATOM 1515 C CA . ALA A 1 187 ? -16.738 -3.609 28.518 1.00 67.81 187 ALA A CA 1
ATOM 1516 C C . ALA A 1 187 ? -17.266 -5.057 28.464 1.00 67.81 187 ALA A C 1
ATOM 1518 O O . ALA A 1 187 ? -18.377 -5.322 28.920 1.00 67.81 187 ALA A O 1
ATOM 1519 N N . ALA A 1 188 ? -16.459 -6.002 27.968 1.00 65.12 188 ALA A N 1
ATOM 1520 C CA . ALA A 1 188 ? -16.807 -7.423 27.956 1.00 65.12 188 ALA A CA 1
ATOM 1521 C C . ALA A 1 188 ? -16.890 -8.021 29.372 1.00 65.12 188 ALA A C 1
ATOM 1523 O O . ALA A 1 188 ? -17.772 -8.824 29.654 1.00 65.12 188 ALA A O 1
ATOM 1524 N N . CYS A 1 189 ? -16.010 -7.614 30.288 1.00 66.81 189 CYS A N 1
ATOM 1525 C CA . CYS A 1 189 ? -16.069 -8.071 31.677 1.00 66.81 189 CYS A CA 1
ATOM 1526 C C . CYS A 1 189 ? -17.317 -7.524 32.398 1.00 66.81 189 CYS A C 1
ATOM 1528 O O . CYS A 1 189 ? -18.027 -8.268 33.073 1.00 66.81 189 CYS A O 1
ATOM 1530 N N . GLY A 1 190 ? -17.647 -6.244 32.184 1.00 65.00 190 GLY A N 1
ATOM 1531 C CA . GLY A 1 190 ? -18.853 -5.623 32.738 1.00 65.00 190 GLY A CA 1
ATOM 1532 C C . GLY A 1 190 ? -20.154 -6.266 32.246 1.00 65.00 190 GLY A C 1
ATOM 1533 O O . GLY A 1 190 ? -21.076 -6.452 33.037 1.00 65.00 190 GLY A O 1
ATOM 1534 N N . SER A 1 191 ? -20.225 -6.671 30.973 1.00 68.00 191 SER A N 1
ATOM 1535 C CA . SER A 1 191 ? -21.408 -7.357 30.436 1.00 68.00 191 SER A CA 1
ATOM 1536 C C . SER A 1 191 ? -21.586 -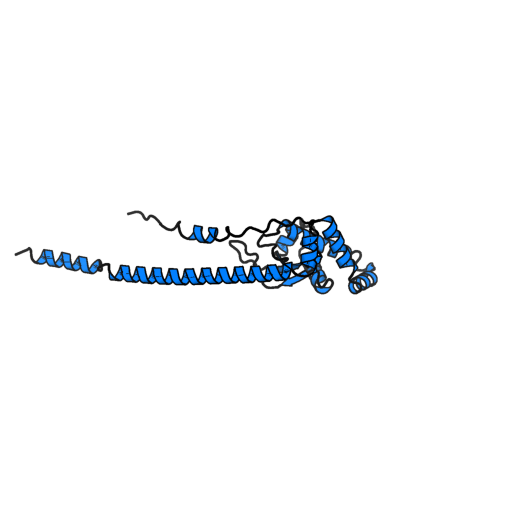8.770 31.001 1.00 68.00 191 SER A C 1
ATOM 1538 O O . SER A 1 191 ? -22.720 -9.185 31.233 1.00 68.00 191 SER A O 1
ATOM 1540 N N . VAL A 1 192 ? -20.494 -9.486 31.290 1.00 68.00 192 VAL A N 1
ATOM 1541 C CA . VAL A 1 192 ? -20.540 -10.800 31.956 1.00 68.00 192 VAL A CA 1
ATOM 1542 C C . VAL A 1 192 ? -21.035 -10.669 33.397 1.00 68.00 192 VAL A C 1
ATOM 1544 O O . VAL A 1 192 ? -21.882 -11.453 33.822 1.00 68.00 192 VAL A O 1
ATOM 1547 N N . ILE A 1 193 ? -20.559 -9.661 34.132 1.00 72.00 193 ILE A N 1
ATOM 1548 C CA . ILE A 1 193 ? -21.012 -9.391 35.504 1.00 72.00 193 ILE A CA 1
ATOM 1549 C C . ILE A 1 193 ? -22.503 -9.025 35.508 1.00 72.00 193 ILE A C 1
ATOM 1551 O O . ILE A 1 193 ? -23.274 -9.629 36.249 1.00 72.00 193 ILE A O 1
ATOM 1555 N N . ALA A 1 194 ? -22.938 -8.130 34.616 1.00 68.75 194 ALA A N 1
ATOM 1556 C CA . ALA A 1 194 ? -24.345 -7.746 34.495 1.00 68.75 194 ALA A CA 1
ATOM 1557 C C . ALA A 1 194 ? -25.254 -8.922 34.087 1.00 68.75 194 ALA A C 1
ATOM 1559 O O . ALA A 1 194 ? -26.360 -9.061 34.608 1.00 68.75 194 ALA A O 1
ATOM 1560 N N . ALA A 1 195 ? -24.793 -9.798 33.187 1.00 69.38 195 ALA A N 1
ATOM 1561 C CA . ALA A 1 195 ? -25.533 -10.996 32.794 1.00 69.38 195 ALA A CA 1
ATOM 1562 C C . ALA A 1 195 ? -25.665 -12.002 33.947 1.00 69.38 195 ALA A C 1
ATOM 1564 O O . ALA A 1 195 ? -26.719 -12.622 34.098 1.00 69.38 195 ALA A O 1
ATOM 1565 N N . LYS A 1 196 ? -24.620 -12.144 34.773 1.00 72.94 196 LYS A N 1
ATOM 1566 C CA . LYS A 1 196 ? -24.649 -12.988 35.970 1.00 72.94 196 LYS A CA 1
ATOM 1567 C C . LYS A 1 196 ? -25.652 -12.455 36.996 1.00 72.94 196 LYS A C 1
ATOM 1569 O O . LYS A 1 196 ? -26.486 -13.217 37.471 1.00 72.94 196 LYS A O 1
ATOM 1574 N N . GLN A 1 197 ? -25.637 -11.150 37.246 1.00 73.50 197 GLN A N 1
ATOM 1575 C CA . GLN A 1 197 ? -26.534 -10.506 38.206 1.00 73.50 197 GLN A CA 1
ATOM 1576 C C . GLN A 1 197 ? -28.001 -10.584 37.759 1.00 73.50 197 GLN A C 1
ATOM 1578 O O . GLN A 1 197 ? -28.862 -10.995 38.524 1.00 73.50 197 GLN A O 1
ATOM 1583 N N . ALA A 1 198 ? -28.281 -10.362 36.470 1.00 72.19 198 ALA A N 1
ATOM 1584 C CA . ALA A 1 198 ? -29.625 -10.534 35.916 1.00 72.19 198 ALA A CA 1
ATOM 1585 C C . ALA A 1 198 ? -3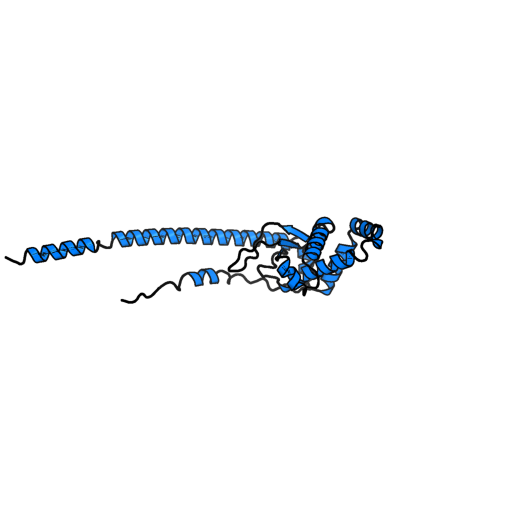0.131 -11.994 35.957 1.00 72.19 198 ALA A C 1
ATOM 1587 O O . ALA A 1 198 ? -31.342 -12.233 35.965 1.00 72.19 198 ALA A O 1
ATOM 1588 N N . ALA A 1 199 ? -29.230 -12.983 35.938 1.00 71.31 199 ALA A N 1
ATOM 1589 C CA . ALA A 1 199 ? -29.586 -14.390 36.111 1.00 71.31 199 ALA A CA 1
ATOM 1590 C C . ALA A 1 199 ? -29.895 -14.723 37.580 1.00 71.31 199 ALA A C 1
ATOM 1592 O O . ALA A 1 199 ? -30.846 -15.463 37.839 1.00 71.31 199 ALA A O 1
ATOM 1593 N N . GLU A 1 200 ? -29.137 -14.151 38.517 1.00 75.38 200 GLU A N 1
ATOM 1594 C CA . GLU A 1 200 ? -29.369 -14.260 39.962 1.00 75.38 200 GLU A CA 1
ATOM 1595 C C . GLU A 1 200 ? -30.696 -13.587 40.358 1.00 75.38 200 GLU A C 1
ATOM 1597 O O . GLU A 1 200 ? -31.546 -14.246 40.954 1.00 75.38 200 GLU A O 1
ATOM 1602 N N . ASP A 1 201 ? -30.967 -12.369 39.878 1.00 73.19 201 ASP A N 1
ATOM 1603 C CA . ASP A 1 201 ? -32.228 -11.649 40.119 1.00 73.19 201 ASP A CA 1
ATOM 1604 C C . ASP A 1 201 ? -33.449 -12.418 39.579 1.00 73.19 201 ASP A C 1
ATOM 1606 O O . ASP A 1 201 ? -34.500 -12.500 40.221 1.00 73.19 201 ASP A O 1
ATOM 1610 N N . LYS A 1 202 ? -33.322 -13.047 38.400 1.00 75.00 202 LYS A N 1
ATOM 1611 C CA . LYS A 1 202 ? -34.375 -13.917 37.844 1.00 75.00 202 LYS A CA 1
ATOM 1612 C C . LYS A 1 202 ? -34.565 -15.200 38.649 1.00 75.00 202 LYS A C 1
ATOM 1614 O O . LYS A 1 202 ? -35.686 -15.708 38.717 1.00 75.00 202 LYS A O 1
ATOM 1619 N N . ALA A 1 203 ? -33.498 -15.762 39.213 1.00 70.69 203 ALA A N 1
ATOM 1620 C CA . ALA A 1 203 ? -33.590 -16.932 40.080 1.00 70.69 203 ALA A CA 1
ATOM 1621 C C . ALA A 1 203 ? -34.265 -16.577 41.415 1.00 70.69 203 ALA A C 1
ATOM 1623 O O . ALA A 1 203 ? -35.076 -17.356 41.913 1.00 70.69 203 ALA A O 1
ATOM 1624 N N . GLU A 1 204 ? -34.000 -15.386 41.946 1.00 69.50 204 GLU A N 1
ATOM 1625 C CA . GLU A 1 204 ? -34.613 -14.865 43.167 1.00 69.50 204 GLU A CA 1
ATOM 1626 C C . GLU A 1 204 ? -36.102 -14.539 42.967 1.00 69.50 204 GLU A C 1
ATOM 1628 O O . GLU A 1 204 ? -36.943 -14.988 43.748 1.00 69.50 204 GLU A O 1
ATOM 1633 N N . GLN A 1 205 ? -36.473 -13.910 41.846 1.00 67.25 205 GLN A N 1
ATOM 1634 C CA . GLN A 1 205 ? -37.882 -13.708 41.473 1.00 67.25 205 GLN A CA 1
ATOM 1635 C C . GLN A 1 205 ? -38.655 -15.027 41.318 1.00 67.25 205 GLN A C 1
ATOM 1637 O O . GLN A 1 205 ? -39.826 -15.108 41.694 1.00 67.25 205 GLN A O 1
ATOM 1642 N N . ARG A 1 206 ? -38.011 -16.086 40.805 1.00 61.34 206 ARG A N 1
ATOM 1643 C CA . ARG A 1 206 ? -38.603 -17.437 40.729 1.00 61.34 206 ARG A CA 1
ATOM 1644 C C . ARG A 1 206 ? -38.773 -18.103 42.094 1.00 61.34 206 ARG A C 1
ATOM 1646 O O . ARG A 1 206 ? -39.635 -18.961 42.229 1.00 61.34 206 ARG A O 1
ATOM 1653 N N . ARG A 1 207 ? -37.968 -17.735 43.094 1.00 63.47 207 ARG A N 1
ATOM 1654 C CA . ARG A 1 207 ? -38.123 -18.217 44.478 1.00 63.47 207 ARG A CA 1
ATOM 1655 C C . ARG A 1 207 ? -39.239 -17.486 45.224 1.00 63.47 207 ARG A C 1
ATOM 1657 O O . ARG A 1 207 ? -39.862 -18.081 46.094 1.00 63.47 207 ARG A O 1
ATOM 1664 N N . GLN A 1 208 ? -39.498 -16.226 44.878 1.00 63.25 208 GLN A N 1
ATOM 1665 C CA . GLN A 1 208 ? -40.551 -15.405 45.491 1.00 63.25 208 GLN A CA 1
ATOM 1666 C C . GLN A 1 208 ? -41.930 -15.578 44.840 1.00 63.25 208 GLN A C 1
ATOM 1668 O O . GLN A 1 208 ? -42.934 -15.166 45.414 1.00 63.25 208 GLN A O 1
ATOM 1673 N N . THR A 1 209 ? -42.008 -16.191 43.656 1.00 55.91 209 THR A N 1
ATOM 1674 C CA . THR A 1 209 ? -43.287 -16.533 43.029 1.00 55.91 209 THR A CA 1
ATOM 1675 C C . THR A 1 209 ? -43.754 -17.901 43.532 1.00 55.91 209 THR A C 1
ATOM 1677 O O . THR A 1 209 ? -43.111 -18.908 43.228 1.00 55.91 209 THR A O 1
ATOM 1680 N N . PRO A 1 210 ? -44.858 -17.989 44.300 1.00 53.75 210 PRO A N 1
ATOM 1681 C CA . PRO A 1 210 ? -45.421 -19.281 44.660 1.00 53.75 210 PRO A CA 1
ATOM 1682 C C . PRO A 1 210 ? -45.815 -20.008 43.373 1.00 53.75 210 PRO A C 1
ATOM 1684 O O . PRO A 1 210 ? -46.437 -19.426 42.482 1.00 53.75 210 PRO A O 1
ATOM 1687 N N . SER A 1 211 ? -45.402 -21.271 43.257 1.00 56.81 211 SER A N 1
ATOM 1688 C CA . SER A 1 211 ? -45.728 -22.123 42.115 1.00 56.81 211 SER A CA 1
ATOM 1689 C C . SER A 1 211 ? -47.226 -22.042 41.824 1.00 56.81 211 SER A C 1
ATOM 1691 O O . SER A 1 211 ? -48.045 -22.295 42.707 1.00 56.81 211 SER A O 1
ATOM 1693 N N . SER A 1 212 ? -47.592 -21.730 40.581 1.00 53.81 212 SER A N 1
ATOM 1694 C CA . SER A 1 212 ? -48.984 -21.731 40.118 1.00 53.81 212 SER A CA 1
ATOM 1695 C C . SER A 1 212 ? -49.661 -23.099 40.269 1.00 53.81 212 SER A C 1
ATOM 1697 O O . SER A 1 212 ? -50.880 -23.182 40.244 1.00 53.81 212 SER A O 1
ATOM 1699 N N . ILE A 1 213 ? -48.890 -24.173 40.470 1.00 51.56 213 ILE A N 1
ATOM 1700 C CA . ILE A 1 213 ? -49.415 -25.496 40.826 1.00 51.56 213 ILE A CA 1
ATOM 1701 C C . ILE A 1 213 ? -49.799 -25.546 42.314 1.00 51.56 213 ILE A C 1
ATOM 1703 O O . ILE A 1 213 ? -50.815 -26.139 42.659 1.00 51.56 213 ILE A O 1
ATOM 1707 N N . ALA A 1 214 ? -49.052 -24.880 43.201 1.00 51.00 214 ALA A N 1
ATOM 1708 C CA . ALA A 1 214 ? -49.367 -24.831 44.631 1.00 51.00 214 ALA A CA 1
ATOM 1709 C C . ALA A 1 214 ? -50.656 -24.038 44.924 1.00 51.00 214 ALA A C 1
ATOM 1711 O O . ALA A 1 214 ? -51.408 -24.405 45.826 1.00 51.00 214 ALA A O 1
ATOM 1712 N N . SER A 1 215 ? -50.962 -23.006 44.130 1.00 50.47 215 SER A N 1
ATOM 1713 C CA . SER A 1 215 ? -52.217 -22.252 44.254 1.00 50.47 215 SER A CA 1
ATOM 1714 C C . SER A 1 215 ? -53.445 -23.011 43.733 1.00 50.47 215 SER A C 1
ATOM 1716 O O . SER A 1 215 ? -54.539 -22.795 44.247 1.00 50.47 215 SER A O 1
ATOM 1718 N N . ILE A 1 216 ? -53.278 -23.943 42.784 1.00 51.41 216 ILE A N 1
ATOM 1719 C CA . ILE A 1 216 ? -54.361 -24.820 42.294 1.00 51.41 216 ILE A CA 1
ATOM 1720 C C . ILE A 1 216 ? -54.779 -25.844 43.366 1.00 51.41 216 ILE A C 1
ATOM 1722 O O . ILE A 1 216 ? -55.962 -26.151 43.507 1.00 51.41 216 ILE A O 1
ATOM 1726 N N . PHE A 1 217 ? -53.836 -26.348 44.169 1.00 50.72 217 PHE A N 1
ATOM 1727 C CA . PHE A 1 217 ? -54.160 -27.277 45.260 1.00 50.72 217 PHE A CA 1
ATOM 1728 C C . PHE A 1 217 ? -54.790 -26.588 46.482 1.00 50.72 217 PHE A C 1
ATOM 1730 O O . PHE A 1 217 ? -55.591 -27.209 47.179 1.00 50.72 217 PHE A O 1
ATOM 1737 N N . GLN A 1 218 ? -54.497 -25.306 46.728 1.00 49.38 218 GLN A N 1
ATOM 1738 C CA . GLN A 1 218 ? -55.138 -24.545 47.812 1.00 49.38 218 GLN A CA 1
ATOM 1739 C C . GLN A 1 218 ? -56.599 -24.173 47.511 1.00 49.38 218 GLN A C 1
ATOM 1741 O O . GLN A 1 218 ? -57.427 -24.183 48.426 1.00 49.38 218 GLN A O 1
ATOM 1746 N N . SER A 1 219 ? -56.949 -23.897 46.250 1.00 50.88 219 SER A N 1
ATOM 1747 C CA . SER A 1 219 ? -58.343 -23.635 45.864 1.00 50.88 219 SER A CA 1
ATOM 1748 C C . SER A 1 219 ? -59.193 -24.910 45.805 1.00 50.88 219 SER A C 1
ATOM 1750 O O . SER A 1 219 ? -60.366 -24.874 46.153 1.00 50.88 219 SER A O 1
ATOM 1752 N N . SER A 1 220 ? -58.611 -26.061 45.450 1.00 50.03 220 SER A N 1
ATOM 1753 C CA . SER A 1 220 ? -59.364 -27.324 45.374 1.00 50.03 220 SER A CA 1
ATOM 1754 C C . SER A 1 220 ? -59.719 -27.931 46.740 1.00 50.03 220 SER A C 1
ATOM 1756 O O . SER A 1 220 ? -60.688 -28.682 46.828 1.00 50.03 220 SER A O 1
ATOM 1758 N N . LEU A 1 221 ? -58.956 -27.642 47.800 1.00 49.66 221 LEU A N 1
ATOM 1759 C CA . LEU A 1 221 ? -59.246 -28.126 49.159 1.00 49.66 221 LEU A CA 1
ATOM 1760 C C . LEU A 1 221 ? -60.291 -27.269 49.884 1.00 49.66 221 LEU A C 1
ATOM 1762 O O . LEU A 1 221 ? -61.043 -27.785 50.705 1.00 49.66 221 LEU A O 1
ATOM 1766 N N . SER A 1 222 ? -60.372 -25.976 49.571 1.00 53.22 222 SER A N 1
ATOM 1767 C CA . SER A 1 222 ? -61.323 -25.055 50.208 1.00 53.22 222 SER A CA 1
ATOM 1768 C C . SER A 1 222 ? -62.765 -25.229 49.710 1.00 53.22 222 SER A C 1
ATOM 1770 O O . SER A 1 222 ? -63.698 -24.926 50.454 1.00 53.22 222 SER A O 1
ATOM 1772 N N . ASP A 1 223 ? -62.958 -25.794 48.515 1.00 50.88 223 ASP A N 1
ATOM 1773 C CA . ASP A 1 223 ? -64.281 -26.166 47.993 1.00 50.88 223 ASP A CA 1
ATOM 1774 C C . ASP A 1 223 ? -64.775 -27.541 48.484 1.00 50.88 223 ASP A C 1
ATOM 1776 O O . ASP A 1 223 ? -65.973 -27.819 48.421 1.00 50.88 223 ASP A O 1
ATOM 1780 N N . LEU A 1 224 ? -63.891 -28.393 49.024 1.00 47.28 224 LEU A N 1
ATOM 1781 C CA . LEU A 1 224 ? -64.276 -29.710 49.552 1.00 47.28 224 LEU A CA 1
ATOM 1782 C C . LEU A 1 224 ? -64.897 -29.637 50.961 1.00 47.28 224 LEU A C 1
ATOM 1784 O O . LEU A 1 224 ? -65.689 -30.501 51.316 1.00 47.28 224 LEU A O 1
ATOM 1788 N N . PHE A 1 225 ? -64.586 -28.594 51.738 1.00 52.50 225 PHE A N 1
ATOM 1789 C CA . PHE A 1 225 ? -65.081 -28.390 53.113 1.00 52.50 225 PHE A CA 1
ATOM 1790 C C . PHE A 1 225 ? -66.300 -27.453 53.217 1.00 52.50 225 PHE A C 1
ATOM 1792 O O . PHE A 1 225 ? -66.702 -27.081 54.314 1.00 52.50 225 PHE A O 1
ATOM 1799 N N . LYS A 1 226 ? -66.902 -27.049 52.089 1.00 51.28 226 LYS A N 1
ATOM 1800 C CA . LYS A 1 226 ? -68.141 -26.240 52.054 1.00 51.28 226 LYS A CA 1
ATOM 1801 C C . LYS A 1 226 ? -69.387 -27.028 51.636 1.00 51.28 226 LYS A C 1
ATOM 1803 O O . LYS A 1 226 ? -70.433 -26.432 51.394 1.00 51.28 226 LYS A O 1
ATOM 1808 N N . ARG A 1 227 ? -69.276 -28.353 51.527 1.00 46.38 227 ARG A N 1
ATOM 1809 C CA . ARG A 1 227 ? -70.402 -29.271 51.318 1.00 46.38 227 ARG A CA 1
ATOM 1810 C C . ARG A 1 227 ? -70.519 -30.207 52.522 1.00 46.38 227 ARG A C 1
ATOM 1812 O O . ARG A 1 227 ? -70.224 -31.390 52.405 1.00 46.38 227 ARG A O 1
ATOM 1819 N N . GLU A 1 228 ? -70.919 -29.645 53.655 1.00 39.22 228 GLU A N 1
ATOM 1820 C CA . GLU A 1 228 ? -71.631 -30.368 54.718 1.00 39.22 228 GLU A CA 1
ATOM 1821 C C . GLU A 1 228 ? -73.056 -29.822 54.794 1.00 39.22 228 GLU A C 1
ATOM 1823 O O . GLU A 1 228 ? -73.211 -28.583 54.660 1.00 39.22 228 GLU A O 1
#

Foldseek 3Di:
DDDDDPDPPDVVVVVCVVVPDPLPDQFAFDLVQLLVLLVVLLVPQVVVVVVCVVCCVPDPCLSVVLSVLLSLVVVVQSVQESHLQHYPQKGWAALVVSCVSVVVPDDSVVNVVSVVCCQPRSPQQKHWDQDAASVDVPDRDGTIIIRGQCQSTHGPDVVVNVCSVVCVVVVVVVVVVVVVVVVVVVVVVVVVVVVVVVVVVVVVVVVVDDPPVVVVVVVVVVVVVVPD

Organism: NCBI:txid370973

Secondary structure (DSSP, 8-state):
--------SSHHHHTTTTSSS-PPPPP-B-HHHHHHHHHHHHHT-HHHHHHHHHTTTTSTTHHHHHHHHHHHHHHHHHHHTTBTTEETTEEEE-HHHHHHHTTT-S-HHHHHHHHHHHHHHSTTTEEEE---B--BTTB--B-EEEEE-GGGS-BSSHHHHHHHHTTHHHHHHHHHHHHHHHHHHHHHHHHHHHHHHHHHHHHHHHHHS--HHHHHHHHHHHTTTS--

Sequence (228 aa):
MKNTPISVGIFSAIMQSERTGTNPTKPSFSMGKTKEKLAEFFMRNEEVRTLCDENKKEYPRMHQSLQSTGWQLLMYYMNNWGKSTARNYEIRITYSYLRRAFNDGCCIATLKNHINKLLRMYKGFITAKHRGGLGLKDQNTACIVLKIDPTVLQFKDERHNEAVRIGQLSAEEARRIEQETLSKQRAACGSVIAAKQAAEDKAEQRRQTPSSIASIFQSSLSDLFKRE